Protein AF-A0A7R8CLG1-F1 (afdb_monomer_lite)

pLDDT: mean 71.26, std 16.15, range [30.16, 94.75]

Foldseek 3Di:
DVVVVVDVPDDPPVVLVVLLCCLLVPQLVDDDPVNVVVLVVQPVVDLVSLLVNVVVLQVVLLVLLVVWDLCCLQQPDRPSPRSLVSLLVQCLDPSNLLSLLVQQDQPDPLDALVSNCSGSLNSLVPRDQPAPDPPGDRPLVNPPPPDDPVSNVVSCVSRVRSVVVSVCSSCVRPVVSQCVDDPSSVVSNVVSVVVSCVSCVCVVCPPVPPDD

Structure (mmCIF, N/CA/C/O backbone):
data_AF-A0A7R8CLG1-F1
#
_entry.id   AF-A0A7R8CLG1-F1
#
loop_
_atom_site.group_PDB
_atom_site.id
_atom_site.type_symbol
_atom_site.label_atom_id
_atom_site.label_alt_id
_atom_site.label_comp_id
_atom_site.label_asym_id
_atom_site.label_entity_id
_atom_site.label_seq_id
_atom_site.pdbx_PDB_ins_code
_atom_site.Cartn_x
_atom_site.Cartn_y
_atom_site.Cartn_z
_atom_site.occupancy
_atom_site.B_iso_or_equiv
_atom_site.auth_seq_id
_atom_site.auth_comp_id
_atom_site.auth_asym_id
_atom_site.auth_atom_id
_atom_site.pdbx_PDB_model_num
ATOM 1 N N . MET A 1 1 ? -16.394 30.184 11.688 1.00 36.53 1 MET A N 1
ATOM 2 C CA . MET A 1 1 ? -17.090 29.685 12.893 1.00 36.53 1 MET A CA 1
ATOM 3 C C . MET A 1 1 ? -18.576 29.432 12.617 1.00 36.53 1 MET A C 1
ATOM 5 O O . MET A 1 1 ? -18.953 28.275 12.568 1.00 36.53 1 MET A O 1
ATOM 9 N N . LEU A 1 2 ? -19.384 30.445 12.266 1.00 30.16 2 LEU A N 1
ATOM 10 C CA . LEU A 1 2 ? -20.844 30.296 12.052 1.00 30.16 2 LEU A CA 1
ATOM 11 C C . LEU A 1 2 ? -21.287 29.419 10.856 1.00 30.16 2 LEU A C 1
ATOM 13 O O . LEU A 1 2 ? -22.372 28.852 10.883 1.00 30.16 2 LEU A O 1
ATOM 17 N N . LEU A 1 3 ? -20.465 29.274 9.807 1.00 33.88 3 LEU A N 1
ATOM 18 C CA . LEU A 1 3 ? -20.763 28.359 8.688 1.00 33.88 3 LEU A CA 1
ATOM 19 C C . LEU A 1 3 ? -20.502 26.880 9.050 1.00 33.88 3 LEU A C 1
ATOM 21 O O . LEU A 1 3 ? -21.067 25.982 8.440 1.00 33.88 3 LEU A O 1
ATOM 25 N N . PHE A 1 4 ? -19.634 26.646 10.041 1.00 36.44 4 PHE A N 1
ATOM 26 C CA . PHE A 1 4 ? -19.081 25.339 10.414 1.00 36.44 4 PHE A CA 1
ATOM 27 C C . PHE A 1 4 ? -19.964 24.602 11.427 1.00 36.44 4 PHE A C 1
ATOM 29 O O . PHE A 1 4 ? -20.200 23.408 11.274 1.00 36.44 4 PHE A O 1
ATOM 36 N N . GLU A 1 5 ? -20.540 25.318 12.396 1.00 34.72 5 GLU A N 1
ATOM 37 C CA . GLU A 1 5 ? -21.540 24.760 13.325 1.00 34.72 5 GLU A CA 1
ATOM 38 C C . GLU A 1 5 ? -22.797 24.275 12.586 1.00 34.72 5 GLU A C 1
ATOM 40 O O . GLU A 1 5 ? -23.426 23.298 12.980 1.00 34.72 5 GLU A O 1
ATOM 45 N N . ARG A 1 6 ? -23.112 24.901 11.445 1.00 33.34 6 ARG A N 1
ATOM 46 C CA . ARG A 1 6 ? -24.226 24.513 10.572 1.00 33.34 6 ARG A CA 1
ATOM 47 C C . ARG A 1 6 ? -23.937 23.255 9.738 1.00 33.34 6 ARG A C 1
ATOM 49 O O . ARG A 1 6 ? -24.867 22.549 9.375 1.00 33.34 6 ARG A O 1
ATOM 56 N N . LEU A 1 7 ? -22.663 22.961 9.461 1.00 34.88 7 LEU A N 1
ATOM 57 C CA . LEU A 1 7 ? -22.222 21.786 8.693 1.00 34.88 7 LEU A CA 1
ATOM 58 C C . LEU A 1 7 ? -22.116 20.517 9.554 1.00 34.88 7 LEU A C 1
ATOM 60 O O . LEU A 1 7 ? -22.377 19.425 9.060 1.00 34.88 7 LEU A O 1
ATOM 64 N N . ILE A 1 8 ? -21.785 20.660 10.840 1.00 40.78 8 ILE A N 1
ATOM 65 C CA . ILE A 1 8 ? -21.745 19.547 11.807 1.00 40.78 8 ILE A CA 1
ATOM 66 C C . ILE A 1 8 ? -23.167 19.058 12.152 1.00 40.78 8 ILE A C 1
ATOM 68 O O . ILE A 1 8 ? -23.352 17.893 12.494 1.00 40.78 8 ILE A O 1
ATOM 72 N N . GLY A 1 9 ? -24.177 19.929 12.028 1.00 38.34 9 GLY A N 1
ATOM 73 C CA . GLY A 1 9 ? -25.558 19.639 12.420 1.00 38.34 9 GLY A CA 1
ATOM 74 C C . GLY A 1 9 ? -26.409 18.843 11.423 1.00 38.34 9 GLY A C 1
ATOM 75 O O . GLY A 1 9 ? -27.384 18.240 11.861 1.00 38.34 9 GLY A O 1
ATOM 76 N N . GLU A 1 10 ? -26.088 18.816 10.119 1.00 37.97 10 GLU A N 1
ATOM 77 C CA . GLU A 1 10 ? -27.036 18.272 9.121 1.00 37.97 10 GLU A CA 1
ATOM 78 C C . GLU A 1 10 ? -26.480 17.266 8.100 1.00 37.97 10 GLU A C 1
ATOM 80 O O . GLU A 1 10 ? -27.279 16.513 7.546 1.00 37.97 10 GLU A O 1
ATOM 85 N N . ASN A 1 11 ? -25.167 17.160 7.848 1.00 47.44 11 ASN A N 1
ATOM 86 C CA . ASN A 1 11 ? -24.650 16.084 6.986 1.00 47.44 11 ASN A CA 1
ATOM 87 C C . ASN A 1 11 ? -23.116 15.948 7.047 1.00 47.44 11 ASN A C 1
ATOM 89 O O . ASN A 1 11 ? -22.397 16.884 6.699 1.00 47.44 11 ASN A O 1
ATOM 93 N N . PHE A 1 12 ? -22.602 14.771 7.420 1.00 48.53 12 PHE A N 1
ATOM 94 C CA . PHE A 1 12 ? -21.154 14.512 7.536 1.00 48.53 12 PHE A CA 1
ATOM 95 C C . PHE A 1 12 ? -20.414 14.464 6.185 1.00 48.53 12 PHE A C 1
ATOM 97 O O . PHE A 1 12 ? -19.188 14.570 6.158 1.00 48.53 12 PHE A O 1
ATOM 104 N N . ASP A 1 13 ? -21.130 14.358 5.064 1.00 43.50 13 ASP A N 1
ATOM 105 C CA . ASP A 1 13 ? -20.527 14.246 3.730 1.00 43.50 13 ASP A CA 1
ATOM 106 C C . ASP A 1 13 ? -19.875 15.556 3.247 1.00 43.50 13 ASP A C 1
ATOM 108 O O . ASP A 1 13 ? -18.829 15.540 2.593 1.00 43.50 13 ASP A O 1
ATOM 112 N N . ALA A 1 14 ? -20.445 16.713 3.600 1.00 43.59 14 ALA A N 1
ATOM 113 C CA . ALA A 1 14 ? -19.948 18.012 3.141 1.00 43.59 14 ALA A CA 1
ATOM 114 C C . ALA A 1 14 ? -18.606 18.433 3.795 1.00 43.59 14 ALA A C 1
ATOM 116 O O . ALA A 1 14 ? -17.710 18.865 3.064 1.00 43.59 14 ALA A O 1
ATOM 117 N N . PRO A 1 15 ? -18.394 18.267 5.120 1.00 49.91 15 PRO A N 1
ATOM 118 C CA . PRO A 1 15 ? -17.094 18.502 5.759 1.00 49.91 15 PRO A CA 1
ATOM 119 C C . PRO A 1 15 ? -15.971 17.595 5.237 1.00 49.91 15 PRO A C 1
ATOM 121 O O . PRO A 1 15 ? -14.844 18.054 5.054 1.00 49.91 15 PRO A O 1
ATOM 124 N N . ILE A 1 16 ? -16.276 16.319 4.969 1.00 49.94 16 ILE A N 1
ATOM 125 C CA . ILE A 1 16 ? -15.308 15.342 4.446 1.00 49.94 16 ILE A CA 1
ATOM 126 C C . ILE A 1 16 ? -14.913 15.710 3.014 1.00 49.94 16 ILE A C 1
ATOM 128 O O . ILE A 1 16 ? -13.724 15.754 2.700 1.00 49.94 16 ILE A O 1
ATOM 132 N N . SER A 1 17 ? -15.886 16.058 2.166 1.00 46.31 17 SER A N 1
ATOM 133 C CA . SER A 1 17 ? -15.617 16.519 0.801 1.00 46.31 17 SER A CA 1
ATOM 134 C C . SER A 1 17 ? -14.771 17.795 0.775 1.00 46.31 17 SER A C 1
ATOM 136 O O . SER A 1 17 ? -13.900 17.912 -0.081 1.00 46.31 17 SER A O 1
ATOM 138 N N . TYR A 1 18 ? -14.984 18.730 1.708 1.00 52.59 18 TYR A N 1
ATOM 139 C CA . TYR A 1 18 ? -14.170 19.944 1.827 1.00 52.59 18 TYR A CA 1
ATOM 140 C C . TYR A 1 18 ? -12.733 19.643 2.269 1.00 52.59 18 TYR A C 1
ATOM 142 O O . TYR A 1 18 ? -11.798 20.175 1.678 1.00 52.59 18 TYR A O 1
ATOM 150 N N . LEU A 1 19 ? -12.535 18.772 3.266 1.00 52.69 19 LEU A N 1
ATOM 151 C CA . LEU A 1 19 ? -11.194 18.359 3.698 1.00 52.69 19 LEU A CA 1
ATOM 152 C C . LEU A 1 19 ? -10.440 17.629 2.585 1.00 52.69 19 LEU A C 1
ATOM 154 O O . LEU A 1 19 ? -9.258 17.884 2.393 1.00 52.69 19 LEU A O 1
ATOM 158 N N . ILE A 1 20 ? -11.122 16.775 1.821 1.00 51.97 20 ILE A N 1
ATOM 159 C CA . ILE A 1 20 ? -10.567 16.109 0.638 1.00 51.97 20 ILE A CA 1
ATOM 160 C C . ILE A 1 20 ? -10.158 17.142 -0.420 1.00 51.97 20 ILE A C 1
ATOM 162 O O . ILE A 1 20 ? -9.018 17.129 -0.883 1.00 51.97 20 ILE A O 1
ATOM 166 N N . ASP A 1 21 ? -11.048 18.072 -0.767 1.00 51.22 21 ASP A N 1
ATOM 167 C CA . ASP A 1 21 ? -10.760 19.122 -1.747 1.00 51.22 21 ASP A CA 1
ATOM 168 C C . ASP A 1 21 ? -9.608 20.033 -1.299 1.00 51.22 21 ASP A C 1
ATOM 170 O O . ASP A 1 21 ? -8.752 20.375 -2.114 1.00 51.22 21 ASP A O 1
ATOM 174 N N . SER A 1 22 ? -9.551 20.387 -0.012 1.00 50.84 22 SER A N 1
ATOM 175 C CA . SER A 1 22 ? -8.472 21.178 0.597 1.00 50.84 22 SER A CA 1
ATOM 176 C C . SER A 1 22 ? -7.143 20.406 0.571 1.00 50.84 22 SER A C 1
ATOM 178 O O . SER A 1 22 ? -6.125 20.936 0.134 1.00 50.84 22 SER A O 1
ATOM 180 N N . TYR A 1 23 ? -7.157 19.115 0.917 1.00 50.31 23 TYR A N 1
ATOM 181 C CA . TYR A 1 23 ? -5.973 18.248 0.969 1.00 50.31 23 TYR A CA 1
ATOM 182 C C . TYR A 1 23 ? -5.331 17.986 -0.398 1.00 50.31 23 TYR A C 1
ATOM 184 O O . TYR A 1 23 ? -4.111 17.861 -0.490 1.00 50.31 23 TYR A O 1
ATOM 192 N N . PHE A 1 24 ? -6.134 17.892 -1.464 1.00 46.31 24 PHE A N 1
ATOM 193 C CA . PHE A 1 24 ? -5.624 17.648 -2.819 1.00 46.31 24 PHE A CA 1
ATOM 194 C C . PHE A 1 24 ? -5.360 18.930 -3.620 1.00 46.31 24 PHE A C 1
ATOM 196 O O . PHE A 1 24 ? -4.530 18.900 -4.530 1.00 46.31 24 PHE A O 1
ATOM 203 N N . LYS A 1 25 ? -6.015 20.058 -3.299 1.00 42.81 25 LYS A N 1
ATOM 204 C CA . LYS A 1 25 ? -5.746 21.356 -3.953 1.00 42.81 25 LYS A CA 1
ATOM 205 C C . LYS A 1 25 ? -4.622 22.142 -3.282 1.00 42.81 25 LYS A C 1
ATOM 207 O O . LYS A 1 25 ? -3.988 22.957 -3.952 1.00 42.81 25 LYS A O 1
ATOM 212 N N . ILE A 1 26 ? -4.366 21.923 -1.993 1.00 38.25 26 ILE A N 1
ATOM 213 C CA . ILE A 1 26 ? -3.399 22.700 -1.222 1.00 38.25 26 ILE A CA 1
ATOM 214 C C . ILE A 1 26 ? -2.199 21.818 -0.883 1.00 38.25 26 ILE A C 1
ATOM 216 O O . ILE A 1 26 ? -2.307 20.720 -0.349 1.00 38.25 26 ILE A O 1
ATOM 220 N N . HIS A 1 27 ? -1.027 22.320 -1.249 1.00 38.31 27 HIS A N 1
ATOM 221 C CA . HIS A 1 27 ? 0.274 21.721 -0.996 1.00 38.31 27 HIS A CA 1
ATOM 222 C C . HIS A 1 27 ? 0.393 21.182 0.457 1.00 38.31 27 HIS A C 1
ATOM 224 O O . HIS A 1 27 ? -0.039 21.878 1.380 1.00 38.31 27 HIS A O 1
ATOM 230 N N . PRO A 1 28 ? 1.051 20.025 0.706 1.00 40.16 28 PRO A N 1
ATOM 231 C CA . PRO A 1 28 ? 1.159 19.373 2.029 1.00 40.16 28 PRO A CA 1
ATOM 232 C C . PRO A 1 28 ? 1.682 20.237 3.192 1.00 40.16 28 PRO A C 1
ATOM 234 O O . PRO A 1 28 ? 1.631 19.828 4.347 1.00 40.16 28 PRO A O 1
ATOM 237 N N . SER A 1 29 ? 2.229 21.415 2.896 1.00 39.53 29 SER A N 1
ATOM 238 C CA . SER A 1 29 ? 2.778 22.372 3.856 1.00 39.53 29 SER A CA 1
ATOM 239 C C . SER A 1 29 ? 1.734 23.268 4.530 1.00 39.53 29 SER A C 1
ATOM 241 O O . SER A 1 29 ? 2.114 24.093 5.356 1.00 39.53 29 SER A O 1
ATOM 243 N N . MET A 1 30 ? 0.448 23.151 4.190 1.00 38.22 30 MET A N 1
ATOM 244 C CA . MET A 1 30 ? -0.620 23.968 4.775 1.00 38.22 30 MET A CA 1
ATOM 245 C C . MET A 1 30 ? -1.667 23.114 5.486 1.00 38.22 30 MET A C 1
ATOM 247 O O . MET A 1 30 ? -2.839 23.151 5.143 1.00 38.22 30 MET A O 1
ATOM 251 N N . TYR A 1 31 ? -1.251 22.374 6.511 1.00 47.81 31 TYR A N 1
ATOM 252 C CA . TYR A 1 31 ? -2.179 22.084 7.600 1.00 47.81 31 TYR A CA 1
ATOM 253 C C . TYR A 1 31 ? -2.271 23.334 8.463 1.00 47.81 31 TYR A C 1
ATOM 255 O O . TYR A 1 31 ? -1.269 23.750 9.048 1.00 47.81 31 TYR A O 1
ATOM 263 N N . ASN A 1 32 ? -3.448 23.950 8.542 1.00 52.88 32 ASN A N 1
ATOM 264 C CA . ASN A 1 32 ? -3.699 24.900 9.620 1.00 52.88 32 ASN A CA 1
ATOM 265 C C . ASN A 1 32 ? -4.138 24.128 10.883 1.00 52.88 32 ASN A C 1
ATOM 267 O O . ASN A 1 32 ? -4.741 23.058 10.808 1.00 52.88 32 ASN A O 1
ATOM 271 N N . GLU A 1 33 ? -3.819 24.660 12.064 1.00 50.34 33 GLU A N 1
ATOM 272 C CA . GLU A 1 33 ? -4.157 24.064 13.373 1.00 50.34 33 GLU A CA 1
ATOM 273 C C . GLU A 1 33 ? -5.658 23.743 13.540 1.00 50.34 33 GLU A C 1
ATOM 275 O O . GLU A 1 33 ? -6.029 22.859 14.314 1.00 50.34 33 GLU A O 1
ATOM 280 N N . ALA A 1 34 ? -6.532 24.420 12.785 1.00 51.44 34 ALA A N 1
ATOM 281 C CA . ALA A 1 34 ? -7.974 24.199 12.821 1.00 51.44 34 ALA A CA 1
ATOM 282 C C . ALA A 1 34 ? -8.391 22.893 12.116 1.00 51.44 34 ALA A C 1
ATOM 284 O O . ALA A 1 34 ? -9.220 22.158 12.649 1.00 51.44 34 ALA A O 1
ATOM 285 N N . GLU A 1 35 ? -7.793 22.557 10.969 1.00 56.91 35 GLU A N 1
ATOM 286 C CA . GLU A 1 35 ? -8.043 21.290 10.263 1.00 56.91 35 GLU A CA 1
ATOM 287 C C . GLU A 1 35 ? -7.543 20.088 11.077 1.00 56.91 35 GLU A C 1
ATOM 289 O O . GLU A 1 35 ? -8.226 19.069 11.170 1.00 56.91 35 GLU A O 1
ATOM 294 N N . TYR A 1 36 ? -6.390 20.222 11.740 1.00 55.16 36 TYR A N 1
ATOM 295 C CA . TYR A 1 36 ? -5.853 19.179 12.620 1.00 55.16 36 TYR A CA 1
ATOM 296 C C . TYR A 1 36 ? -6.712 18.974 13.879 1.00 55.16 36 TYR A C 1
ATOM 298 O O . TYR A 1 36 ? -6.986 17.836 14.270 1.00 55.16 36 TYR A O 1
ATOM 306 N N . SER A 1 37 ? -7.181 20.069 14.486 1.00 56.81 37 SER A N 1
ATOM 307 C CA . SER A 1 37 ? -8.111 20.029 15.622 1.00 56.81 37 SER A CA 1
ATOM 308 C C . SER A 1 37 ? -9.442 19.369 15.252 1.00 56.81 37 SER A C 1
ATOM 310 O O . SER A 1 37 ? -9.937 18.542 16.009 1.00 56.81 37 SER A O 1
ATOM 312 N N . LEU A 1 38 ? -9.975 19.644 14.057 1.00 60.00 38 LEU A N 1
ATOM 313 C CA . LEU A 1 38 ? -11.211 19.032 13.564 1.00 60.00 38 LEU A CA 1
ATOM 314 C C . LEU A 1 38 ? -11.065 17.520 13.354 1.00 60.00 38 LEU A C 1
ATOM 316 O O . LEU A 1 38 ? -11.938 16.753 13.748 1.00 60.00 38 LEU A O 1
ATOM 320 N N . VAL A 1 39 ? -9.948 17.079 12.767 1.00 59.44 39 VAL A N 1
ATOM 321 C CA . VAL A 1 39 ? -9.655 15.648 12.602 1.00 59.44 39 VAL A CA 1
ATOM 322 C C . VAL A 1 39 ? -9.580 14.958 13.965 1.00 59.44 39 VAL A C 1
ATOM 324 O O . VAL A 1 39 ? -10.171 13.896 14.136 1.00 59.44 39 VAL A O 1
ATOM 327 N N . LYS A 1 40 ? -8.933 15.576 14.961 1.00 59.75 40 LYS A N 1
ATOM 328 C CA . LYS A 1 40 ? -8.916 15.061 16.341 1.00 59.75 40 LYS A CA 1
ATOM 329 C C . LYS A 1 40 ? -10.309 14.990 16.970 1.00 59.75 40 LYS A C 1
ATOM 331 O O . LYS A 1 40 ? -10.634 13.977 17.581 1.00 59.75 40 LYS A O 1
ATOM 336 N N . GLU A 1 41 ? -11.122 16.033 16.816 1.00 62.84 41 GLU A N 1
ATOM 337 C CA . GLU A 1 41 ? -12.499 16.088 17.327 1.00 62.84 41 GLU A CA 1
ATOM 338 C C . GLU A 1 41 ? -13.357 14.958 16.734 1.00 62.84 41 GLU A C 1
ATOM 340 O O . GLU A 1 41 ? -14.091 14.288 17.457 1.00 62.84 41 GLU A O 1
ATOM 345 N N . LEU A 1 42 ? -13.213 14.701 15.429 1.00 59.62 42 LEU A N 1
ATOM 346 C CA . LEU A 1 42 ? -13.915 13.632 14.716 1.00 59.62 42 LEU A CA 1
ATOM 347 C C . LEU A 1 42 ? -13.427 12.235 15.140 1.00 59.62 42 LEU A C 1
ATOM 349 O O . LEU A 1 42 ? -14.239 11.335 15.334 1.00 59.62 42 LEU A O 1
ATOM 353 N N . ILE A 1 43 ? -12.120 12.041 15.336 1.00 59.28 43 ILE A N 1
ATOM 354 C CA . ILE A 1 43 ? -11.551 10.754 15.785 1.00 59.28 43 ILE A CA 1
ATOM 355 C C . ILE A 1 43 ? -12.026 10.395 17.196 1.00 59.28 43 ILE A C 1
ATOM 357 O O . ILE A 1 43 ? -12.394 9.249 17.450 1.00 59.28 43 ILE A O 1
ATOM 361 N N . ASN A 1 44 ? -12.090 11.378 18.097 1.00 62.88 44 ASN A N 1
ATOM 362 C CA . ASN A 1 44 ? -12.502 11.173 19.489 1.00 62.88 44 ASN A CA 1
ATOM 363 C C . ASN A 1 44 ? -13.963 10.701 19.641 1.00 62.88 44 ASN A C 1
ATOM 365 O O . ASN A 1 44 ? -14.364 10.302 20.733 1.00 62.88 44 ASN A O 1
ATOM 369 N N . GLN A 1 45 ? -14.760 10.722 18.568 1.00 62.09 45 GLN A N 1
ATOM 370 C CA . GLN A 1 45 ? -16.143 10.234 18.551 1.00 62.09 45 GLN A CA 1
ATOM 371 C C . GLN A 1 45 ? -16.269 8.731 18.205 1.00 62.09 45 GLN A C 1
ATOM 373 O O . GLN A 1 45 ? -17.379 8.195 18.245 1.00 62.09 45 GLN A O 1
ATOM 378 N N . GLY A 1 46 ? -15.161 8.023 17.923 1.00 59.56 46 GLY A N 1
ATOM 379 C CA . GLY A 1 46 ? -15.082 6.550 17.899 1.00 59.56 46 GLY A CA 1
ATOM 380 C C . GLY A 1 46 ? -14.628 5.907 16.575 1.00 59.56 46 GLY A C 1
ATOM 381 O O . GLY A 1 46 ? -14.618 6.532 15.515 1.00 59.56 46 GLY A O 1
ATOM 382 N N . GLU A 1 47 ? -14.304 4.603 16.623 1.00 58.66 47 GLU A N 1
ATOM 383 C CA . GLU A 1 47 ? -13.696 3.821 15.519 1.00 58.66 47 GLU A CA 1
ATOM 384 C C . GLU A 1 47 ? -14.462 3.894 14.182 1.00 58.66 47 GLU A C 1
ATOM 386 O O . GLU A 1 47 ? -13.854 3.978 13.113 1.00 58.66 47 GLU A O 1
ATOM 391 N N . SER A 1 48 ? -15.802 3.901 14.214 1.00 63.16 48 SER A N 1
ATOM 392 C CA . SER A 1 48 ? -16.612 3.965 12.984 1.00 63.16 48 SER A CA 1
ATOM 393 C C . SER A 1 48 ? -16.492 5.309 12.255 1.00 63.16 48 SER A C 1
ATOM 395 O O . SER A 1 48 ? -16.649 5.362 11.032 1.00 63.16 48 SER A O 1
ATOM 397 N N . LEU A 1 49 ? -16.189 6.391 12.983 1.00 63.59 49 LEU A N 1
ATOM 398 C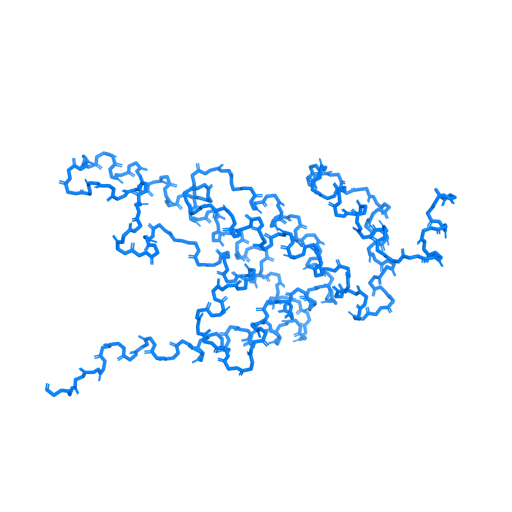 CA . LEU A 1 49 ? -16.017 7.721 12.405 1.00 63.59 49 LEU A CA 1
ATOM 399 C C . LEU A 1 49 ? -14.629 7.866 11.774 1.00 63.59 49 LEU A C 1
ATOM 401 O O . LEU A 1 49 ? -14.520 8.396 10.669 1.00 63.59 49 LEU A O 1
ATOM 405 N N . SER A 1 50 ? -13.602 7.283 12.400 1.00 66.62 50 SER A N 1
ATOM 406 C CA . SER A 1 50 ? -12.249 7.178 11.837 1.00 66.62 50 SER A CA 1
ATOM 407 C C . SER A 1 50 ? -12.247 6.487 10.471 1.00 66.62 50 SER A C 1
ATOM 409 O O . SER A 1 50 ? -11.611 6.975 9.537 1.00 66.62 50 SER A O 1
ATOM 411 N N . GLN A 1 51 ? -13.016 5.407 10.297 1.00 78.19 51 GLN A N 1
ATOM 412 C CA . GLN A 1 51 ? -13.143 4.737 8.996 1.00 78.19 51 GLN A CA 1
ATOM 413 C C . GLN A 1 51 ? -13.916 5.577 7.973 1.00 78.19 51 GLN A C 1
ATOM 415 O O . GLN A 1 51 ? -13.444 5.739 6.848 1.00 78.19 51 GLN A O 1
ATOM 420 N N . LYS A 1 52 ? -15.069 6.149 8.355 1.00 72.00 52 LYS A N 1
ATOM 421 C CA . LYS A 1 52 ? -15.870 7.023 7.474 1.00 72.00 52 LYS A CA 1
ATOM 422 C C . LYS A 1 52 ? -15.080 8.232 6.978 1.00 72.00 52 LYS A C 1
ATOM 424 O O . LYS A 1 52 ? -15.246 8.634 5.832 1.00 72.00 52 LYS A O 1
ATOM 429 N N . PHE A 1 53 ? -14.212 8.780 7.823 1.00 74.25 53 PHE A N 1
ATOM 430 C CA . PHE A 1 53 ? -13.320 9.875 7.472 1.00 74.25 53 PHE A CA 1
ATOM 431 C C . PHE A 1 53 ? -12.154 9.417 6.584 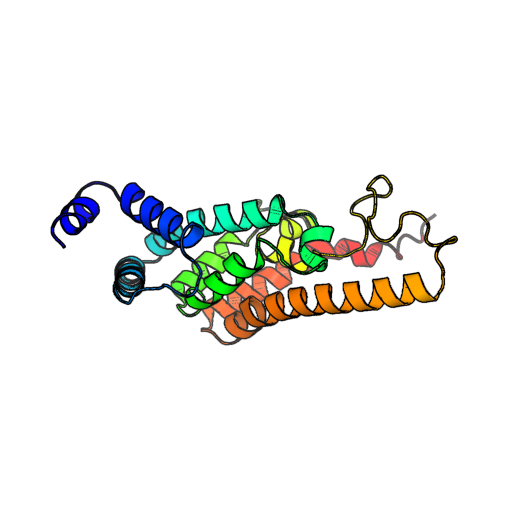1.00 74.25 53 PHE A C 1
ATOM 433 O O . PHE A 1 53 ? -11.892 10.009 5.537 1.00 74.25 53 PHE A O 1
ATOM 440 N N . MET A 1 54 ? -11.453 8.350 6.979 1.00 77.06 54 MET A N 1
ATOM 441 C CA . MET A 1 54 ? -10.214 7.942 6.314 1.00 77.06 54 MET A CA 1
ATOM 442 C C . MET A 1 54 ? -10.432 7.229 4.988 1.00 77.06 54 MET A C 1
ATOM 444 O O . MET A 1 54 ? -9.637 7.416 4.072 1.00 77.06 54 MET A O 1
ATOM 448 N N . TYR A 1 55 ? -11.462 6.394 4.857 1.00 85.12 55 TYR A N 1
ATOM 449 C CA . TYR A 1 55 ? -11.608 5.524 3.686 1.00 85.12 55 TYR A CA 1
ATOM 450 C C . TYR A 1 55 ? -11.762 6.312 2.378 1.00 85.12 55 TYR A C 1
ATOM 452 O O . TYR A 1 55 ? -11.053 5.974 1.433 1.00 85.12 55 TYR A O 1
ATOM 460 N N . PRO A 1 56 ? -12.558 7.398 2.311 1.00 80.56 56 PRO A N 1
ATOM 461 C CA . PRO A 1 56 ? -12.616 8.244 1.120 1.00 80.56 56 PRO A CA 1
ATOM 462 C C . PRO A 1 56 ? -11.256 8.838 0.725 1.00 80.56 56 PRO A C 1
ATOM 464 O O . PRO A 1 56 ? -10.894 8.833 -0.450 1.00 80.56 56 PRO A O 1
ATOM 467 N N . ILE A 1 57 ? -10.465 9.300 1.703 1.00 76.12 57 ILE A N 1
ATOM 468 C CA . ILE A 1 57 ? -9.109 9.819 1.462 1.00 76.12 57 ILE A CA 1
ATOM 469 C C . ILE A 1 57 ? -8.225 8.699 0.900 1.00 76.12 57 ILE A C 1
ATOM 471 O O . ILE A 1 57 ? -7.544 8.883 -0.109 1.00 76.12 57 ILE A O 1
ATOM 475 N N . LEU A 1 58 ? -8.261 7.518 1.521 1.00 82.69 58 LEU A N 1
ATOM 476 C CA . LEU A 1 58 ? -7.478 6.358 1.097 1.00 82.69 58 LEU A CA 1
ATOM 477 C C . LEU A 1 58 ? -7.889 5.843 -0.286 1.00 82.69 58 LEU A C 1
ATOM 479 O O . LEU A 1 58 ? -7.009 5.453 -1.049 1.00 82.69 58 LEU A O 1
ATOM 483 N N . ASP A 1 59 ? -9.170 5.899 -0.649 1.00 83.81 59 ASP A N 1
ATOM 484 C CA . ASP A 1 59 ? -9.659 5.544 -1.984 1.00 83.81 59 ASP A CA 1
ATOM 485 C C . ASP A 1 59 ? -9.096 6.474 -3.061 1.00 83.81 59 ASP A C 1
ATOM 487 O O . ASP A 1 59 ? -8.636 6.000 -4.104 1.00 83.81 59 ASP A O 1
ATOM 491 N N . ILE A 1 60 ? -9.051 7.783 -2.801 1.00 78.00 60 ILE A N 1
ATOM 492 C CA . ILE A 1 60 ? -8.473 8.751 -3.743 1.00 78.00 60 ILE A CA 1
ATOM 493 C C . ILE A 1 60 ? -6.973 8.504 -3.909 1.00 78.00 60 ILE A C 1
ATOM 495 O O . ILE A 1 60 ? -6.482 8.445 -5.037 1.00 78.00 60 ILE A O 1
ATOM 499 N N . ILE A 1 61 ? -6.247 8.292 -2.808 1.00 77.69 61 ILE A N 1
ATOM 500 C CA . ILE A 1 61 ? -4.808 7.993 -2.851 1.00 77.69 61 ILE A CA 1
ATOM 501 C C . ILE A 1 61 ? -4.553 6.668 -3.577 1.00 77.69 61 ILE A C 1
ATOM 503 O O . ILE A 1 61 ? -3.680 6.587 -4.439 1.00 77.69 61 ILE A O 1
ATOM 507 N N . SER A 1 62 ? -5.333 5.632 -3.268 1.00 83.88 62 SER A N 1
ATOM 508 C CA . SER A 1 62 ? -5.234 4.311 -3.894 1.00 83.88 62 SER A CA 1
ATOM 509 C C . SER A 1 62 ? -5.472 4.382 -5.402 1.00 83.88 62 SER A C 1
ATOM 511 O O . SER A 1 62 ? -4.747 3.738 -6.168 1.00 83.88 62 SER A O 1
ATOM 513 N N . LYS A 1 63 ? -6.444 5.195 -5.838 1.00 81.81 63 LYS A N 1
ATOM 514 C CA . LYS A 1 63 ? -6.728 5.457 -7.252 1.00 81.81 63 LYS A CA 1
ATOM 515 C C . LYS A 1 63 ? -5.602 6.238 -7.929 1.00 81.81 63 LYS A C 1
ATOM 517 O O . LYS A 1 63 ? -5.139 5.813 -8.978 1.00 81.81 63 LYS A O 1
ATOM 522 N N . ALA A 1 64 ? -5.100 7.300 -7.301 1.00 77.19 64 ALA A N 1
ATOM 523 C CA . ALA A 1 64 ? -3.972 8.071 -7.825 1.00 77.19 64 ALA A CA 1
ATOM 524 C C . ALA A 1 64 ? -2.719 7.200 -8.012 1.00 77.19 64 ALA A C 1
ATOM 526 O O . ALA A 1 64 ? -2.059 7.279 -9.042 1.00 77.19 64 ALA A O 1
ATOM 527 N N . ILE A 1 65 ? -2.429 6.314 -7.050 1.00 78.62 65 ILE A N 1
ATOM 528 C CA . ILE A 1 65 ? -1.354 5.325 -7.186 1.00 78.62 65 ILE A CA 1
ATOM 529 C C . ILE A 1 65 ? -1.667 4.356 -8.330 1.00 78.62 65 ILE A C 1
ATOM 531 O O . ILE A 1 65 ? -0.755 4.009 -9.068 1.00 78.62 65 ILE A O 1
ATOM 535 N N . GLN A 1 66 ? -2.917 3.901 -8.489 1.00 83.44 66 GLN A N 1
ATOM 536 C CA . GLN A 1 66 ? -3.309 2.980 -9.567 1.00 83.44 66 GLN A CA 1
ATOM 537 C C . GLN A 1 66 ? -2.997 3.520 -10.952 1.00 83.44 66 GLN A C 1
ATOM 539 O O . GLN A 1 66 ? -2.461 2.793 -11.784 1.00 83.44 66 GLN A O 1
ATOM 544 N N . ASP A 1 67 ? -3.407 4.765 -11.171 1.00 79.88 67 ASP A N 1
ATOM 545 C CA . ASP A 1 67 ? -3.378 5.424 -12.469 1.00 79.88 67 ASP A CA 1
ATOM 546 C C . ASP A 1 67 ? -1.949 5.897 -12.799 1.00 79.88 67 ASP A C 1
ATOM 548 O O . ASP A 1 67 ? -1.622 6.189 -13.949 1.00 79.88 67 ASP A O 1
ATOM 552 N N . GLU A 1 68 ? -1.067 5.927 -11.795 1.00 77.62 68 GLU A N 1
ATOM 553 C CA . GLU A 1 68 ? 0.349 6.220 -11.945 1.00 77.62 68 GLU A CA 1
ATOM 554 C C . GLU A 1 68 ? 1.125 5.032 -12.529 1.00 77.62 68 GLU A C 1
ATOM 556 O O . GLU A 1 68 ? 1.209 3.945 -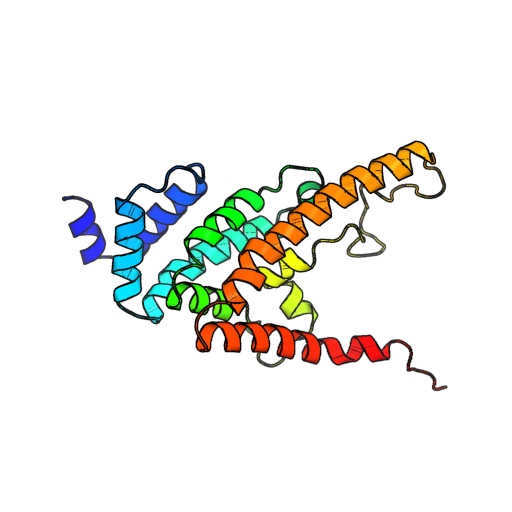11.946 1.00 77.62 68 GLU A O 1
ATOM 561 N N . THR A 1 69 ? 1.777 5.270 -13.670 1.00 76.44 69 THR A N 1
ATOM 562 C CA . THR A 1 69 ? 2.659 4.278 -14.288 1.00 76.44 69 THR A CA 1
ATOM 563 C C . THR A 1 69 ? 3.906 4.035 -13.435 1.00 76.44 69 THR A C 1
ATOM 565 O O . THR A 1 69 ? 4.426 4.930 -12.765 1.00 76.44 69 THR A O 1
ATOM 568 N N . THR A 1 70 ? 4.467 2.831 -13.523 1.00 72.06 70 THR A N 1
ATOM 569 C CA . THR A 1 70 ? 5.771 2.512 -12.924 1.00 72.06 70 THR A CA 1
ATOM 570 C C . THR A 1 70 ? 6.865 3.490 -13.357 1.00 72.06 70 THR A C 1
ATOM 572 O O . THR A 1 70 ? 7.696 3.880 -12.542 1.00 72.06 70 THR A O 1
ATOM 575 N N . TYR A 1 71 ? 6.867 3.898 -14.629 1.00 70.19 71 TYR A N 1
ATOM 576 C CA . TYR A 1 71 ? 7.859 4.830 -15.156 1.00 70.19 71 TYR A CA 1
ATOM 577 C C . TYR A 1 71 ? 7.796 6.174 -14.428 1.00 70.19 71 TYR A C 1
ATOM 579 O O . TYR A 1 71 ? 8.797 6.605 -13.867 1.00 70.19 71 TYR A O 1
ATOM 587 N N . THR A 1 72 ? 6.606 6.772 -14.328 1.00 70.75 72 THR A N 1
ATOM 588 C CA . THR A 1 72 ? 6.395 8.040 -13.610 1.00 70.75 72 THR A CA 1
ATOM 589 C C . THR A 1 72 ? 6.711 7.936 -12.117 1.00 70.75 72 THR A C 1
ATOM 591 O O . THR A 1 72 ? 7.257 8.876 -11.539 1.00 70.75 72 THR A O 1
ATOM 594 N N . ALA A 1 73 ? 6.445 6.779 -11.501 1.00 69.31 73 ALA A N 1
ATOM 595 C CA . ALA A 1 73 ? 6.771 6.538 -10.098 1.00 69.31 73 ALA A CA 1
ATOM 596 C C . ALA A 1 73 ? 8.289 6.447 -9.829 1.00 69.31 73 ALA A C 1
ATOM 598 O O . ALA A 1 73 ? 8.743 6.755 -8.729 1.00 69.31 73 ALA A O 1
ATOM 599 N N 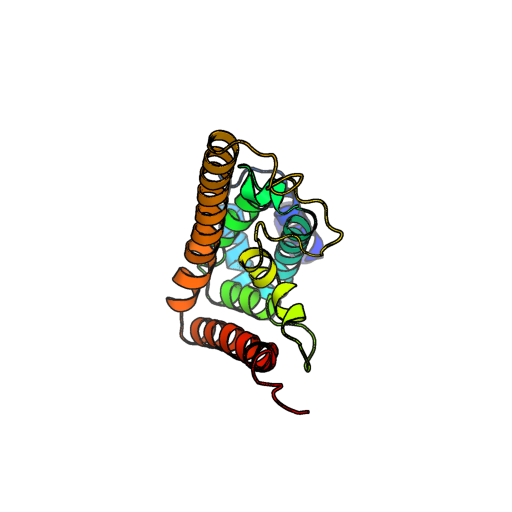. ILE A 1 74 ? 9.088 6.027 -10.813 1.00 70.38 74 ILE A N 1
ATOM 600 C CA . ILE A 1 74 ? 10.538 5.827 -10.661 1.00 70.38 74 ILE A CA 1
ATOM 601 C C . ILE A 1 74 ? 11.332 7.034 -11.187 1.00 70.38 74 ILE A C 1
ATOM 603 O O . ILE A 1 74 ? 12.360 7.385 -10.611 1.00 70.38 74 ILE A O 1
ATOM 607 N N . SER A 1 75 ? 10.873 7.705 -12.248 1.00 66.31 75 SER A N 1
ATOM 608 C CA . SER A 1 75 ? 11.657 8.699 -13.000 1.00 66.31 75 SER A CA 1
ATOM 609 C C . SER A 1 75 ? 11.707 10.111 -12.397 1.00 66.31 75 SER A C 1
ATOM 611 O O . SER A 1 75 ? 12.321 10.992 -12.994 1.00 66.31 75 SER A O 1
ATOM 613 N N . GLY A 1 76 ? 11.120 10.349 -11.217 1.00 56.28 76 GLY A N 1
ATOM 614 C CA . GLY A 1 76 ? 11.534 11.487 -10.381 1.00 56.28 76 GLY A CA 1
ATOM 615 C C . GLY A 1 76 ? 10.476 12.504 -9.955 1.00 56.28 76 GLY A C 1
ATOM 616 O O . GLY A 1 76 ? 10.855 13.524 -9.387 1.00 56.28 76 GLY A O 1
ATOM 617 N N . ASN A 1 77 ? 9.178 12.262 -10.157 1.00 56.09 77 ASN A N 1
ATOM 618 C CA . ASN A 1 77 ? 8.145 13.049 -9.469 1.00 56.09 77 ASN A CA 1
ATOM 619 C C . ASN A 1 77 ? 6.821 12.283 -9.397 1.00 56.09 77 ASN A C 1
ATOM 621 O O . ASN A 1 77 ? 5.902 12.558 -10.170 1.00 56.09 77 ASN A O 1
ATOM 625 N N . PRO A 1 78 ? 6.712 11.293 -8.499 1.00 62.84 78 PRO A N 1
ATOM 626 C CA . PRO A 1 78 ? 5.496 10.513 -8.431 1.00 62.84 78 PRO A CA 1
ATOM 627 C C . PRO A 1 78 ? 4.369 11.402 -7.908 1.00 62.84 78 PRO A C 1
ATOM 629 O O . PRO A 1 78 ? 4.510 12.022 -6.849 1.00 62.84 78 PRO A O 1
ATOM 632 N N . LEU A 1 79 ? 3.239 11.437 -8.610 1.00 58.78 79 LEU A N 1
ATOM 633 C CA . LEU A 1 79 ? 2.012 12.099 -8.154 1.00 58.78 79 LEU A CA 1
ATOM 634 C C . LEU A 1 79 ? 1.556 11.530 -6.808 1.00 58.78 79 LEU A C 1
ATOM 636 O O . LEU A 1 79 ? 0.965 12.231 -5.987 1.00 58.78 79 LEU A O 1
ATOM 640 N N . SER A 1 80 ? 1.883 10.263 -6.556 1.00 63.12 80 SER A N 1
ATOM 641 C CA . SER A 1 80 ? 1.600 9.598 -5.295 1.00 63.12 80 SER A CA 1
ATOM 642 C C . SER A 1 80 ? 2.482 10.073 -4.134 1.00 63.12 80 SER A C 1
ATOM 644 O O . SER A 1 80 ? 2.047 9.990 -2.989 1.00 63.12 80 SER A O 1
ATOM 646 N N . VAL A 1 81 ? 3.684 10.622 -4.362 1.00 66.19 81 VAL A N 1
ATOM 647 C CA . VAL A 1 81 ? 4.626 10.962 -3.276 1.00 66.19 81 VAL A CA 1
ATOM 648 C C . VAL A 1 81 ? 4.096 12.033 -2.322 1.00 66.19 81 VAL A C 1
ATOM 650 O O . VAL A 1 81 ? 4.189 11.817 -1.111 1.00 66.19 81 VAL A O 1
ATOM 653 N N . PRO A 1 82 ? 3.540 13.168 -2.785 1.00 65.62 82 PRO A N 1
ATOM 654 C CA . PRO A 1 82 ? 2.904 14.135 -1.896 1.00 65.62 82 PRO A CA 1
ATOM 655 C C . PRO A 1 82 ? 1.769 13.509 -1.081 1.00 65.62 82 PRO A C 1
ATOM 657 O O . PRO A 1 82 ? 1.753 13.658 0.136 1.00 65.62 82 PRO A O 1
ATOM 660 N N . ALA A 1 83 ? 0.889 12.730 -1.717 1.00 65.19 83 ALA A N 1
ATOM 661 C CA . ALA A 1 83 ? -0.222 12.054 -1.047 1.00 65.19 83 ALA A CA 1
ATOM 662 C C . ALA A 1 83 ? 0.253 11.048 0.022 1.00 65.19 83 ALA A C 1
ATOM 664 O O . ALA A 1 83 ? -0.237 11.039 1.150 1.00 65.19 83 ALA A O 1
ATOM 665 N N . ILE A 1 84 ? 1.267 10.244 -0.302 1.00 67.81 84 ILE A N 1
ATOM 666 C CA . ILE A 1 84 ? 1.902 9.284 0.608 1.00 67.81 84 ILE A CA 1
ATOM 667 C C . ILE A 1 84 ? 2.590 10.008 1.775 1.00 67.81 84 ILE A C 1
ATOM 669 O O . ILE A 1 84 ? 2.445 9.602 2.927 1.00 67.81 84 ILE A O 1
ATOM 673 N N . ARG A 1 85 ? 3.310 11.108 1.519 1.00 70.81 85 ARG A N 1
ATOM 674 C CA . ARG A 1 85 ? 3.929 11.917 2.584 1.00 70.81 85 ARG A CA 1
ATOM 675 C C . ARG A 1 85 ? 2.883 12.508 3.516 1.00 70.81 85 ARG A C 1
ATOM 677 O O . ARG A 1 85 ? 3.076 12.475 4.728 1.00 70.81 85 ARG A O 1
ATOM 684 N N . SER A 1 86 ? 1.774 12.985 2.968 1.00 68.44 86 SER A N 1
ATOM 685 C CA . SER A 1 86 ? 0.691 13.551 3.758 1.00 68.44 86 SER A CA 1
ATOM 686 C C . SER A 1 86 ? -0.005 12.498 4.639 1.00 68.44 86 SER A C 1
ATOM 688 O O . SER A 1 86 ? -0.449 12.833 5.736 1.00 68.44 86 SER A O 1
ATOM 690 N N . LEU A 1 87 ? -0.023 11.214 4.248 1.00 71.50 87 LEU A N 1
ATOM 691 C CA . LEU A 1 87 ? -0.505 10.123 5.114 1.00 71.50 87 LEU A CA 1
ATOM 692 C C . LEU A 1 87 ? 0.316 9.973 6.396 1.00 71.50 87 LEU A C 1
ATOM 694 O O . LEU A 1 87 ? -0.244 9.652 7.442 1.00 71.50 87 LEU A O 1
ATOM 698 N N . LYS A 1 88 ? 1.623 10.256 6.361 1.00 72.62 88 LYS A N 1
ATOM 699 C CA . LYS A 1 88 ? 2.495 10.138 7.541 1.00 72.62 88 LYS A CA 1
ATOM 700 C C . LYS A 1 88 ? 1.992 10.965 8.731 1.00 72.62 88 LYS A C 1
ATOM 702 O O . LYS A 1 88 ? 2.170 10.545 9.868 1.00 72.62 88 LYS A O 1
ATOM 707 N N . HIS A 1 89 ? 1.371 12.118 8.481 1.00 70.62 89 HIS A N 1
ATOM 708 C CA . HIS A 1 89 ? 0.848 12.994 9.535 1.00 70.62 89 HIS A CA 1
ATOM 709 C C . HIS A 1 89 ? -0.383 12.409 10.239 1.00 70.62 89 HIS A C 1
ATOM 711 O O . HIS A 1 89 ? -0.588 12.650 11.427 1.00 70.62 89 HIS A O 1
ATOM 717 N N . PHE A 1 90 ? -1.168 11.605 9.523 1.00 69.88 90 PHE A N 1
ATOM 718 C CA . PHE A 1 90 ? -2.355 10.938 10.048 1.00 69.88 90 PHE A CA 1
ATOM 719 C C . PHE A 1 90 ? -2.026 9.638 10.780 1.00 69.88 90 PHE A C 1
ATOM 721 O O . PHE A 1 90 ? -2.601 9.356 11.831 1.00 69.88 90 PHE A O 1
ATOM 728 N N . LEU A 1 91 ? -1.044 8.885 10.276 1.00 75.62 91 LEU A N 1
ATOM 729 C CA . LEU A 1 91 ? -0.594 7.601 10.831 1.00 75.62 91 LEU A CA 1
ATOM 730 C C . LEU A 1 91 ? 0.239 7.746 12.122 1.00 75.62 91 LEU A C 1
ATOM 732 O O . LEU A 1 91 ? 1.142 6.956 12.389 1.00 75.62 91 LEU A O 1
ATOM 736 N N . VAL A 1 92 ? -0.039 8.782 12.914 1.00 74.31 92 VAL A N 1
ATOM 737 C CA . VAL A 1 92 ? 0.492 8.989 14.270 1.00 74.31 92 VAL A CA 1
ATOM 738 C C . VAL A 1 92 ? -0.563 8.632 15.325 1.00 74.31 92 VAL A C 1
ATOM 740 O O . VAL A 1 92 ? -0.205 8.283 16.444 1.00 74.31 92 VAL A O 1
ATOM 743 N N . GLN A 1 93 ? -1.853 8.707 14.978 1.00 76.94 93 GLN A N 1
ATOM 744 C CA . GLN A 1 93 ? -2.963 8.349 15.866 1.00 76.94 93 GLN A CA 1
ATOM 745 C C . GLN A 1 93 ? -3.312 6.867 15.703 1.00 76.94 93 GLN A C 1
ATOM 747 O O . GLN A 1 93 ? -3.456 6.402 14.570 1.00 76.94 93 GLN A O 1
ATOM 752 N N . GLU A 1 94 ? -3.465 6.132 16.807 1.00 81.25 94 GLU A N 1
ATOM 753 C CA . GLU A 1 94 ? -3.651 4.672 16.774 1.00 81.25 94 GLU A CA 1
ATOM 754 C C . GLU A 1 94 ? -4.937 4.273 16.027 1.00 81.25 94 GLU A C 1
ATOM 756 O O . GLU A 1 94 ? -4.866 3.461 15.109 1.00 81.25 94 GLU A O 1
ATOM 761 N N . ASP A 1 95 ? -6.070 4.933 16.290 1.00 79.62 95 ASP A N 1
ATOM 762 C CA . ASP A 1 95 ? -7.371 4.620 15.665 1.00 79.62 95 ASP A CA 1
ATOM 763 C C . ASP A 1 95 ? -7.401 4.875 14.145 1.00 79.62 95 ASP A C 1
ATOM 765 O O . ASP A 1 95 ? -7.996 4.128 13.357 1.00 79.62 95 ASP A O 1
ATOM 769 N N . ILE A 1 96 ? -6.726 5.940 13.702 1.00 79.06 96 ILE A N 1
ATOM 770 C CA . ILE A 1 96 ? -6.554 6.257 12.277 1.00 79.06 96 ILE A CA 1
ATOM 771 C C . ILE A 1 96 ? -5.636 5.240 11.614 1.00 79.06 96 ILE A C 1
ATOM 773 O O . ILE A 1 96 ? -5.888 4.788 10.496 1.00 79.06 96 ILE A O 1
ATOM 777 N N . THR A 1 97 ? -4.570 4.872 12.315 1.00 84.50 97 THR A N 1
ATOM 778 C CA . THR A 1 97 ? -3.594 3.903 11.837 1.00 84.50 97 THR A CA 1
ATOM 779 C C . THR A 1 97 ? -4.211 2.514 11.717 1.00 84.50 97 THR A C 1
ATOM 781 O O . THR A 1 97 ? -3.981 1.806 10.735 1.00 84.50 97 THR A O 1
ATOM 784 N N . GLU A 1 98 ? -5.052 2.137 12.669 1.00 87.12 98 GLU A N 1
ATOM 785 C CA . GLU A 1 98 ? -5.867 0.938 12.592 1.00 87.12 98 GLU A CA 1
ATOM 786 C C . GLU A 1 98 ? -6.820 0.985 11.399 1.00 87.12 98 GLU A C 1
ATOM 788 O O . GLU A 1 98 ? -6.842 0.045 10.606 1.00 87.12 98 GLU A O 1
ATOM 793 N N . SER A 1 99 ? -7.568 2.078 11.226 1.00 87.06 99 SER A N 1
ATOM 794 C CA . SER A 1 99 ? -8.478 2.238 10.085 1.00 87.06 99 SER A CA 1
ATOM 795 C C . SER A 1 99 ? -7.729 2.087 8.758 1.00 87.06 99 SER A C 1
ATOM 797 O O . SER A 1 99 ? -8.186 1.385 7.854 1.00 87.06 99 SER A O 1
ATOM 799 N N . PHE A 1 100 ? -6.535 2.673 8.666 1.00 87.69 100 PHE A N 1
ATOM 800 C CA . PHE A 1 100 ? -5.631 2.513 7.534 1.00 87.69 100 PHE A CA 1
ATOM 801 C C . PHE A 1 100 ? -5.192 1.057 7.321 1.00 87.69 100 PHE A C 1
ATOM 803 O O . PHE A 1 100 ? -5.193 0.576 6.187 1.00 87.69 100 PHE A O 1
ATOM 810 N N . LEU A 1 101 ? -4.832 0.328 8.378 1.00 90.44 101 LEU A N 1
ATOM 811 C CA . LEU A 1 101 ? -4.461 -1.085 8.270 1.00 90.44 101 LEU A CA 1
ATOM 812 C C . LEU A 1 101 ? -5.639 -1.946 7.815 1.00 90.44 101 LEU A C 1
ATOM 814 O O . LEU A 1 101 ? -5.475 -2.750 6.900 1.00 90.44 101 LEU A O 1
ATOM 818 N N . LEU A 1 102 ? -6.824 -1.739 8.393 1.00 91.94 102 LEU A N 1
ATOM 819 C CA . LEU A 1 102 ? -8.056 -2.441 8.025 1.00 91.94 102 LEU A CA 1
ATOM 820 C C . LEU A 1 102 ? -8.429 -2.206 6.557 1.00 91.94 102 LEU A C 1
ATOM 822 O O . LEU A 1 102 ? -8.744 -3.162 5.853 1.00 91.94 102 LEU A O 1
ATOM 826 N N . TYR A 1 103 ? -8.288 -0.970 6.067 1.00 91.75 103 TYR A N 1
ATOM 827 C CA . TYR A 1 103 ? -8.476 -0.632 4.651 1.00 91.75 103 TYR A CA 1
ATOM 828 C C . TYR A 1 103 ? -7.566 -1.452 3.720 1.00 91.75 103 TYR A C 1
ATOM 830 O O . TYR A 1 103 ? -7.924 -1.759 2.583 1.00 91.75 103 TYR A O 1
ATOM 838 N N . ASN A 1 104 ? -6.376 -1.819 4.199 1.00 92.00 104 ASN A N 1
ATOM 839 C CA . ASN A 1 104 ? -5.391 -2.558 3.423 1.00 92.00 104 ASN A CA 1
ATOM 840 C C . ASN A 1 104 ? -5.581 -4.075 3.444 1.00 92.00 104 ASN A C 1
ATOM 842 O O . ASN A 1 104 ? -4.869 -4.756 2.707 1.00 92.00 104 ASN A O 1
ATOM 846 N N . PHE A 1 105 ? -6.511 -4.634 4.218 1.00 93.75 105 PHE A N 1
ATOM 847 C CA . PHE A 1 105 ? -6.841 -6.052 4.081 1.00 93.75 105 PHE A CA 1
ATOM 848 C C . PHE A 1 105 ? -7.651 -6.289 2.796 1.00 93.75 105 PHE A C 1
ATOM 850 O O . PHE A 1 105 ? -8.580 -5.534 2.496 1.00 93.75 105 PHE A O 1
ATOM 857 N N . PRO A 1 106 ? -7.341 -7.340 2.017 1.00 93.38 106 PRO A N 1
ATOM 858 C CA . PRO A 1 106 ? -8.194 -7.736 0.906 1.00 93.38 106 PRO A CA 1
ATOM 859 C C . PRO A 1 106 ? -9.636 -7.981 1.367 1.00 93.38 106 PRO A C 1
ATOM 861 O O . PRO A 1 106 ? -9.873 -8.650 2.368 1.00 93.38 106 PRO A O 1
ATOM 864 N N . LYS A 1 107 ? -10.612 -7.485 0.600 1.00 86.75 107 LYS A N 1
ATOM 865 C CA . LYS A 1 107 ? -12.045 -7.598 0.940 1.00 86.75 107 LYS A CA 1
ATOM 866 C C . LYS A 1 107 ? -12.589 -9.034 0.859 1.00 86.75 107 LYS A C 1
ATOM 868 O O . LYS A 1 107 ? -13.661 -9.312 1.382 1.00 86.75 107 LYS A O 1
ATOM 873 N N . SER A 1 108 ? -11.883 -9.934 0.169 1.00 86.38 108 SER A N 1
ATOM 874 C CA . SER A 1 108 ? -12.281 -11.337 0.009 1.00 86.38 108 SER A CA 1
ATOM 875 C C . SER A 1 108 ? -11.738 -12.202 1.146 1.00 86.38 108 SER A C 1
ATOM 877 O O . SER A 1 108 ? -10.550 -12.144 1.455 1.00 86.38 108 SER A O 1
ATOM 879 N N . SER A 1 109 ? -12.575 -13.088 1.692 1.00 76.75 109 SER A N 1
ATOM 880 C CA . SER A 1 109 ? -12.172 -14.102 2.679 1.00 76.75 109 SER A CA 1
ATOM 881 C C . SER A 1 109 ? -11.255 -15.191 2.105 1.00 76.75 109 SER A C 1
ATOM 883 O O . SER A 1 109 ? -10.610 -15.915 2.857 1.00 76.75 109 SER A O 1
ATOM 885 N N . THR A 1 110 ? -11.166 -15.297 0.776 1.00 84.62 110 THR A N 1
ATOM 886 C CA . THR A 1 110 ? -10.312 -16.249 0.043 1.00 84.62 110 THR A CA 1
ATOM 887 C C . THR A 1 110 ? -9.256 -15.517 -0.789 1.00 84.62 110 THR A C 1
ATOM 889 O O . THR A 1 110 ? -8.977 -15.864 -1.938 1.00 84.62 110 THR A O 1
ATOM 892 N N . ALA A 1 111 ? -8.694 -14.448 -0.222 1.00 88.12 111 ALA A N 1
ATOM 893 C CA . ALA A 1 111 ? -7.733 -13.597 -0.908 1.00 88.12 111 ALA A CA 1
ATOM 894 C C . ALA A 1 111 ? -6.496 -14.374 -1.381 1.00 88.12 111 ALA A C 1
ATOM 896 O O . ALA A 1 111 ? -5.861 -15.112 -0.624 1.00 88.12 111 ALA A O 1
ATOM 897 N N . ARG A 1 112 ? -6.123 -14.161 -2.640 1.00 91.00 112 ARG A N 1
ATOM 898 C CA . ARG A 1 112 ? -4.886 -14.670 -3.238 1.00 91.00 112 ARG A CA 1
ATOM 899 C C . ARG A 1 112 ? -3.781 -13.630 -3.098 1.00 91.00 112 ARG A C 1
ATOM 901 O O . ARG A 1 112 ? -4.041 -12.451 -2.870 1.00 91.00 112 ARG A O 1
ATOM 908 N N . GLY A 1 113 ? -2.536 -14.034 -3.348 1.00 90.25 113 GLY A N 1
ATOM 909 C CA . GLY A 1 113 ? -1.399 -13.109 -3.329 1.00 90.25 113 GLY A CA 1
ATOM 910 C C . GLY A 1 113 ? -1.568 -11.859 -4.211 1.00 90.25 113 GLY A C 1
ATOM 911 O O . GLY A 1 113 ? -1.135 -10.779 -3.826 1.00 90.25 113 GLY A O 1
ATOM 912 N N . VAL A 1 114 ? -2.257 -11.977 -5.355 1.00 90.06 114 VAL A N 1
ATOM 913 C CA . VAL A 1 114 ? -2.565 -10.837 -6.247 1.00 90.06 114 VAL A CA 1
ATOM 914 C C . VAL A 1 114 ? -3.551 -9.833 -5.636 1.00 90.06 114 VAL A C 1
ATOM 916 O O . VAL A 1 114 ? -3.576 -8.664 -6.011 1.00 90.06 114 VAL A O 1
ATOM 919 N N . ASP A 1 115 ? -4.374 -10.261 -4.685 1.00 93.56 115 ASP A N 1
ATOM 920 C CA . ASP A 1 115 ? -5.318 -9.364 -4.027 1.00 93.56 115 ASP A CA 1
ATOM 921 C C . ASP A 1 115 ? -4.582 -8.474 -3.020 1.00 93.56 115 ASP A C 1
ATOM 923 O O . ASP A 1 115 ? -4.885 -7.287 -2.930 1.00 93.56 115 ASP A O 1
ATOM 927 N N . TYR A 1 116 ? -3.528 -8.991 -2.374 1.00 93.19 116 TYR A N 1
ATOM 928 C CA . TYR A 1 116 ? -2.622 -8.190 -1.547 1.00 93.19 116 TYR A CA 1
ATOM 929 C C . TYR A 1 116 ? -1.854 -7.151 -2.361 1.00 93.19 116 TYR A C 1
ATOM 931 O O . TYR A 1 116 ? -1.726 -6.025 -1.900 1.00 93.19 116 TYR A O 1
ATOM 939 N N . SER A 1 117 ? -1.402 -7.462 -3.583 1.00 90.06 117 SER A N 1
ATOM 940 C CA . SER A 1 117 ? -0.733 -6.461 -4.435 1.00 90.06 117 SER A CA 1
ATOM 941 C C . SER A 1 117 ? -1.655 -5.324 -4.882 1.00 90.06 117 SER A C 1
ATOM 943 O O . SER A 1 117 ? -1.176 -4.282 -5.315 1.00 90.06 117 SER A O 1
ATOM 945 N N . ARG A 1 118 ? -2.978 -5.508 -4.794 1.00 91.19 118 ARG A N 1
ATOM 946 C CA . ARG A 1 118 ? -3.978 -4.506 -5.190 1.00 91.19 118 ARG A CA 1
ATOM 947 C C . ARG A 1 118 ? -4.397 -3.574 -4.057 1.00 91.19 118 ARG A C 1
ATOM 949 O O . ARG A 1 118 ? -5.096 -2.607 -4.348 1.00 91.19 118 ARG A O 1
ATOM 956 N N . THR A 1 119 ? -3.996 -3.838 -2.817 1.00 91.75 119 THR A N 1
ATOM 957 C CA . THR A 1 119 ? -4.252 -2.943 -1.677 1.00 91.75 119 THR A CA 1
ATOM 958 C C . THR A 1 119 ? -3.381 -1.690 -1.798 1.00 91.75 119 THR A C 1
ATOM 960 O O . THR A 1 119 ? -2.442 -1.671 -2.593 1.00 91.75 119 THR A O 1
ATOM 963 N N . LEU A 1 120 ? -3.659 -0.629 -1.037 1.00 87.75 120 LEU A N 1
ATOM 964 C CA . LEU A 1 120 ? -2.871 0.608 -1.124 1.00 87.75 120 LEU A CA 1
ATOM 965 C C . LEU A 1 120 ? -1.396 0.354 -0.770 1.00 87.75 120 LEU A C 1
ATOM 967 O O . LEU A 1 120 ? -0.518 0.699 -1.556 1.00 87.75 120 LEU A O 1
ATOM 971 N N . ILE A 1 121 ? -1.115 -0.330 0.343 1.00 86.88 121 ILE A N 1
ATOM 972 C CA . ILE A 1 121 ? 0.241 -0.755 0.729 1.00 86.88 121 ILE A CA 1
ATOM 973 C C . ILE A 1 121 ? 0.825 -1.679 -0.342 1.00 86.88 121 ILE A C 1
ATOM 975 O O . ILE A 1 121 ? 1.972 -1.505 -0.749 1.00 86.88 121 ILE A O 1
ATOM 979 N N . GLY A 1 122 ? 0.044 -2.642 -0.836 1.00 87.69 122 GLY A N 1
ATOM 980 C CA . GLY A 1 122 ? 0.491 -3.572 -1.867 1.00 87.69 122 GLY A CA 1
ATOM 981 C C . GLY A 1 122 ? 0.944 -2.873 -3.142 1.00 87.69 122 GLY A C 1
ATOM 982 O O . GLY A 1 122 ? 2.022 -3.167 -3.652 1.00 87.69 122 GLY A O 1
ATOM 983 N N . ARG A 1 123 ? 0.173 -1.901 -3.630 1.00 84.38 123 ARG A N 1
ATOM 984 C CA . ARG A 1 123 ? 0.502 -1.128 -4.835 1.00 84.38 123 ARG A CA 1
ATOM 985 C C . ARG A 1 123 ? 1.788 -0.337 -4.676 1.00 84.38 123 ARG A C 1
ATOM 987 O O . ARG A 1 123 ? 2.544 -0.245 -5.632 1.00 84.38 123 ARG A O 1
ATOM 994 N N . LEU A 1 124 ? 2.056 0.185 -3.481 1.00 79.81 124 LEU A N 1
ATOM 995 C CA . LEU A 1 124 ? 3.305 0.884 -3.175 1.00 79.81 124 LEU A CA 1
ATOM 996 C C . LEU A 1 124 ? 4.503 -0.066 -3.158 1.00 79.81 124 LEU A C 1
ATOM 998 O O . LEU A 1 124 ? 5.543 0.242 -3.734 1.00 79.81 124 LEU A O 1
ATOM 1002 N N . LEU A 1 125 ? 4.347 -1.234 -2.533 1.00 80.19 125 LEU A N 1
ATOM 1003 C CA . LEU A 1 125 ? 5.426 -2.213 -2.383 1.00 80.19 125 LEU A CA 1
ATOM 1004 C C . LEU A 1 125 ? 5.712 -3.016 -3.660 1.00 80.19 125 LEU A C 1
ATOM 1006 O O . LEU A 1 125 ? 6.795 -3.577 -3.794 1.00 80.19 125 LEU A O 1
ATOM 1010 N N . THR A 1 126 ? 4.760 -3.094 -4.590 1.00 81.69 126 THR A N 1
ATOM 1011 C CA . THR A 1 126 ? 4.892 -3.885 -5.828 1.00 81.69 126 THR A CA 1
ATOM 1012 C C . THR A 1 126 ? 5.418 -3.097 -7.023 1.00 81.69 126 THR A C 1
ATOM 1014 O O . THR A 1 126 ? 5.594 -3.670 -8.098 1.00 81.69 126 THR A O 1
ATOM 1017 N N . ARG A 1 127 ? 5.728 -1.804 -6.858 1.00 79.00 127 ARG A N 1
ATOM 1018 C CA . ARG A 1 127 ? 6.378 -1.010 -7.909 1.00 79.00 127 ARG A CA 1
ATOM 1019 C C . ARG A 1 127 ? 7.755 -1.595 -8.229 1.00 79.00 127 ARG A C 1
ATOM 1021 O O . ARG A 1 127 ? 8.628 -1.678 -7.370 1.00 79.00 127 ARG A O 1
ATOM 1028 N N . SER A 1 128 ? 7.947 -2.000 -9.482 1.00 76.31 128 SER A N 1
ATOM 1029 C CA . SER A 1 128 ? 9.194 -2.589 -9.981 1.00 76.31 128 SER A CA 1
ATOM 1030 C C . SER A 1 128 ? 9.415 -2.186 -11.436 1.00 76.31 128 SER A C 1
ATOM 1032 O O . SER A 1 128 ? 8.437 -1.990 -12.145 1.00 76.31 128 SER A O 1
ATOM 1034 N N . CYS A 1 129 ? 10.661 -2.132 -11.920 1.00 70.69 129 CYS A N 1
ATOM 1035 C CA . CYS A 1 129 ? 10.929 -1.934 -13.356 1.00 70.69 129 CYS A CA 1
ATOM 1036 C C . CYS A 1 129 ? 10.605 -3.148 -14.224 1.00 70.69 129 CYS A C 1
ATOM 1038 O O . CYS A 1 129 ? 10.704 -3.049 -15.449 1.00 70.69 129 CYS A O 1
ATOM 1040 N N . ILE A 1 130 ? 10.289 -4.291 -13.614 1.00 73.38 130 ILE A N 1
ATOM 1041 C CA . ILE A 1 130 ? 9.977 -5.498 -14.358 1.00 73.38 130 ILE A CA 1
ATOM 1042 C C . ILE A 1 130 ? 8.606 -5.280 -15.005 1.00 73.38 130 ILE A C 1
ATOM 1044 O O . ILE A 1 130 ? 7.654 -4.948 -14.293 1.00 73.38 130 ILE A O 1
ATOM 1048 N N . PRO A 1 131 ? 8.507 -5.425 -16.336 1.00 67.88 131 PRO A N 1
ATOM 1049 C CA . PRO A 1 131 ? 7.237 -5.309 -17.030 1.00 67.88 131 PRO A CA 1
ATOM 1050 C C . PRO A 1 131 ? 6.194 -6.263 -16.427 1.00 67.88 131 PRO A C 1
ATOM 1052 O O . PRO A 1 131 ? 6.504 -7.407 -16.097 1.00 67.88 131 PRO A O 1
ATOM 1055 N N . GLU A 1 132 ? 4.952 -5.794 -16.284 1.00 69.50 132 GLU A N 1
ATOM 1056 C CA . GLU A 1 132 ? 3.863 -6.586 -15.688 1.00 69.50 132 GLU A CA 1
ATOM 1057 C C . GLU A 1 132 ? 3.490 -7.805 -16.544 1.00 69.50 132 GLU A C 1
ATOM 1059 O O . GLU A 1 132 ? 2.951 -8.790 -16.039 1.00 69.50 132 GLU A O 1
ATOM 1064 N N . SER A 1 133 ? 3.782 -7.747 -17.844 1.00 70.88 133 SER A N 1
ATOM 1065 C CA . SER A 1 133 ? 3.637 -8.866 -18.772 1.00 70.88 133 SER A CA 1
ATOM 1066 C C . SER A 1 133 ? 4.677 -8.800 -19.887 1.00 70.88 133 SER A C 1
ATOM 1068 O O . SER A 1 133 ? 5.208 -7.733 -20.192 1.00 70.88 133 SER A O 1
ATOM 1070 N N . GLU A 1 134 ? 4.916 -9.924 -20.558 1.00 67.12 134 GLU A N 1
ATOM 1071 C CA . GLU A 1 134 ? 5.806 -10.004 -21.727 1.00 67.12 134 GLU A CA 1
ATOM 1072 C C . GLU A 1 134 ? 5.387 -9.068 -22.873 1.00 67.12 134 GLU A C 1
ATOM 1074 O O . GLU A 1 134 ? 6.219 -8.646 -23.670 1.00 67.12 134 GLU A O 1
ATOM 1079 N N . LEU A 1 135 ? 4.099 -8.714 -22.934 1.00 70.81 135 LEU A N 1
ATOM 1080 C CA . LEU A 1 135 ? 3.533 -7.806 -23.932 1.00 70.81 135 LEU A CA 1
ATOM 1081 C C . LEU A 1 135 ? 3.625 -6.330 -23.521 1.00 70.81 135 LEU A C 1
ATOM 1083 O O . LEU A 1 135 ? 3.341 -5.450 -24.332 1.00 70.81 135 LEU A O 1
ATOM 1087 N N . SER A 1 136 ? 3.983 -6.039 -22.267 1.00 69.62 136 SER A N 1
ATOM 1088 C CA . SER A 1 136 ? 4.071 -4.659 -21.794 1.00 69.62 136 SER A CA 1
ATOM 1089 C C . SER A 1 136 ? 5.367 -3.999 -22.262 1.00 69.62 136 SER A C 1
ATOM 1091 O O . SER A 1 136 ? 6.467 -4.518 -22.073 1.00 69.62 136 SER A O 1
ATOM 1093 N N . ILE A 1 137 ? 5.223 -2.829 -22.888 1.00 65.50 137 ILE A N 1
ATOM 1094 C CA . ILE A 1 137 ? 6.351 -2.027 -23.358 1.00 65.50 137 ILE A CA 1
ATOM 1095 C C . ILE A 1 137 ? 7.090 -1.502 -22.130 1.00 65.50 137 ILE A C 1
ATOM 1097 O O . ILE A 1 137 ? 6.543 -0.738 -21.336 1.00 65.50 137 ILE A O 1
ATOM 1101 N N . SER A 1 138 ? 8.346 -1.908 -21.972 1.00 66.69 138 SER A N 1
ATOM 1102 C CA . SER A 1 138 ? 9.204 -1.322 -20.954 1.00 66.69 138 SER A CA 1
ATOM 1103 C C . SER A 1 138 ? 9.935 -0.114 -21.518 1.00 66.69 138 SER A C 1
ATOM 1105 O O . SER A 1 138 ? 10.750 -0.252 -22.428 1.00 66.69 138 SER A O 1
ATOM 1107 N N . HIS A 1 139 ? 9.739 1.042 -20.885 1.00 67.50 139 HIS A N 1
ATOM 1108 C CA . HIS A 1 139 ? 10.520 2.256 -21.144 1.00 67.50 139 HIS A CA 1
ATOM 1109 C C . HIS A 1 139 ? 12.028 2.083 -20.879 1.00 67.50 139 HIS A C 1
ATOM 1111 O O . HIS A 1 139 ? 12.827 2.900 -21.323 1.00 67.50 139 HIS A O 1
ATOM 1117 N N . TYR A 1 140 ? 12.421 1.023 -20.163 1.00 65.56 140 TYR A N 1
ATOM 1118 C CA . TYR A 1 140 ? 13.811 0.737 -19.800 1.00 65.56 140 TYR A CA 1
ATOM 1119 C C . TYR A 1 140 ? 14.409 -0.452 -20.564 1.00 65.56 140 TYR A C 1
ATOM 1121 O O . TYR A 1 140 ? 15.628 -0.590 -20.623 1.00 65.56 140 TYR A O 1
ATOM 1129 N N . PHE A 1 141 ? 13.581 -1.326 -21.146 1.00 70.00 141 PHE A N 1
ATOM 1130 C CA . PHE A 1 141 ? 14.028 -2.576 -21.773 1.00 70.00 141 PHE A CA 1
ATOM 1131 C C . PHE A 1 141 ? 13.603 -2.706 -23.244 1.00 70.00 141 PHE A C 1
ATOM 1133 O O . PHE A 1 141 ? 13.445 -3.822 -23.728 1.00 70.00 141 PHE A O 1
ATOM 1140 N N . GLU A 1 142 ? 13.460 -1.604 -23.989 1.00 68.62 142 GLU A N 1
ATOM 1141 C CA . GLU A 1 142 ? 13.087 -1.679 -25.414 1.00 68.62 142 GLU A CA 1
ATOM 1142 C C . GLU A 1 142 ? 14.078 -2.508 -26.250 1.00 68.62 142 GLU A C 1
ATOM 1144 O O . GLU A 1 142 ? 13.667 -3.279 -27.117 1.00 68.62 142 GLU A O 1
ATOM 1149 N N . LYS A 1 143 ? 15.394 -2.348 -26.025 1.00 72.56 143 LYS A N 1
ATOM 1150 C CA . LYS A 1 143 ? 16.453 -3.049 -26.783 1.00 72.56 143 LYS A CA 1
ATOM 1151 C C . LYS A 1 143 ? 17.693 -3.354 -25.923 1.00 72.56 143 LYS A C 1
ATOM 1153 O O . LYS A 1 143 ? 18.783 -2.890 -26.259 1.00 72.56 143 LYS A O 1
ATOM 1158 N N . PRO A 1 144 ? 17.583 -4.154 -24.845 1.00 68.00 144 PRO A N 1
ATOM 1159 C CA . PRO A 1 144 ? 18.675 -4.376 -23.892 1.00 68.00 144 PRO A CA 1
ATOM 1160 C C . PRO A 1 144 ? 19.958 -4.903 -24.552 1.00 68.00 144 PRO A C 1
ATOM 1162 O O . PRO A 1 144 ? 21.049 -4.506 -24.162 1.00 68.00 144 PRO A O 1
ATOM 1165 N N . SER A 1 145 ? 19.842 -5.721 -25.605 1.00 77.00 145 SER A N 1
ATOM 1166 C CA . SER A 1 145 ? 20.989 -6.256 -26.357 1.00 77.00 145 SER A CA 1
ATOM 1167 C C . SER A 1 145 ? 21.657 -5.252 -27.305 1.00 77.00 145 SER A C 1
ATOM 1169 O O . SER A 1 145 ? 22.728 -5.542 -27.827 1.00 77.00 145 SER A O 1
ATOM 1171 N N . ARG A 1 146 ? 21.022 -4.106 -27.585 1.00 79.44 146 ARG A N 1
ATOM 1172 C CA . ARG A 1 146 ? 21.539 -3.064 -28.496 1.00 79.44 146 ARG A CA 1
ATOM 1173 C C . ARG A 1 146 ? 21.898 -1.763 -27.773 1.00 79.44 146 ARG A C 1
ATOM 1175 O O . ARG A 1 146 ? 22.404 -0.843 -28.410 1.00 79.44 146 ARG A O 1
ATOM 1182 N N . SER A 1 147 ? 21.631 -1.672 -26.472 1.00 80.31 147 SER A N 1
ATOM 1183 C CA . SER A 1 147 ? 21.986 -0.515 -25.652 1.00 80.31 147 SER A CA 1
ATOM 1184 C C . SER A 1 147 ? 23.485 -0.486 -25.360 1.00 80.31 147 SER A C 1
ATOM 1186 O O . SER A 1 147 ? 24.104 -1.517 -25.098 1.00 80.31 147 SER A O 1
ATOM 1188 N N . SER A 1 148 ? 24.077 0.709 -25.365 1.00 85.38 148 SER A N 1
ATOM 1189 C CA . SER A 1 148 ? 25.476 0.879 -24.963 1.00 85.38 148 SER A CA 1
ATOM 1190 C C . SER A 1 148 ? 25.660 0.608 -23.463 1.00 85.38 148 SER A C 1
ATOM 1192 O O . SER A 1 148 ? 24.741 0.827 -22.668 1.00 85.38 148 SER A O 1
ATOM 1194 N N . LEU A 1 149 ? 26.865 0.197 -23.052 1.00 83.31 149 LEU A N 1
ATOM 1195 C CA . LEU A 1 149 ? 27.200 0.016 -21.632 1.00 83.31 149 LEU A CA 1
ATOM 1196 C C . LEU A 1 149 ? 26.959 1.290 -20.808 1.00 83.31 149 LEU A C 1
ATOM 1198 O O . LEU A 1 149 ? 26.474 1.207 -19.681 1.00 83.31 149 LEU A O 1
ATOM 1202 N N . MET A 1 150 ? 27.237 2.460 -21.390 1.00 84.62 150 MET A N 1
ATOM 1203 C CA . MET A 1 150 ? 27.023 3.759 -20.751 1.00 84.62 150 MET A CA 1
ATOM 1204 C C . MET A 1 150 ? 25.530 4.040 -20.532 1.00 84.62 150 MET A C 1
ATOM 1206 O O . MET A 1 150 ? 25.130 4.414 -19.433 1.00 84.62 150 MET A O 1
ATOM 1210 N N . SER A 1 151 ? 24.688 3.777 -21.538 1.00 80.31 151 SER A N 1
ATOM 1211 C CA . SER A 1 151 ? 23.229 3.919 -21.425 1.00 80.31 151 SER A CA 1
ATOM 1212 C C . SER A 1 151 ? 22.654 2.977 -20.364 1.00 80.31 151 SER A C 1
ATOM 1214 O O . SER A 1 151 ? 21.832 3.388 -19.553 1.00 80.31 151 SER A O 1
ATOM 1216 N 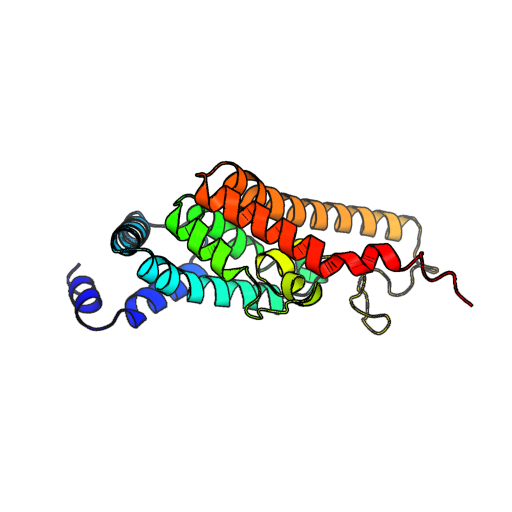N . ILE A 1 152 ? 23.135 1.730 -20.312 1.00 80.75 152 ILE A N 1
ATOM 1217 C CA . ILE A 1 152 ? 22.721 0.749 -19.298 1.00 80.75 152 ILE A CA 1
ATOM 1218 C C . ILE A 1 152 ? 23.110 1.217 -17.889 1.00 80.75 152 ILE A C 1
ATOM 1220 O O . ILE A 1 152 ? 22.314 1.090 -16.958 1.00 80.75 152 ILE A O 1
ATOM 1224 N N . GLN A 1 153 ? 24.324 1.744 -17.708 1.00 83.94 153 GLN A N 1
ATOM 1225 C CA . GLN A 1 153 ? 24.773 2.272 -16.416 1.00 83.94 153 GLN A CA 1
ATOM 1226 C C . GLN A 1 153 ? 23.946 3.480 -15.976 1.00 83.94 153 GLN A C 1
ATOM 1228 O O . GLN A 1 153 ? 23.552 3.550 -14.812 1.00 83.94 153 GLN A O 1
ATOM 1233 N N . GLN A 1 154 ? 23.638 4.389 -16.900 1.00 82.00 154 GLN A N 1
ATOM 1234 C CA . GLN A 1 154 ? 22.800 5.546 -16.615 1.00 82.00 154 GLN A CA 1
ATOM 1235 C C . GLN A 1 154 ? 21.389 5.123 -16.187 1.00 82.00 154 GLN A C 1
ATOM 1237 O O . GLN A 1 154 ? 20.919 5.554 -15.134 1.00 82.00 154 GLN A O 1
ATOM 1242 N N . TRP A 1 155 ? 20.756 4.201 -16.919 1.00 77.56 155 TRP A N 1
ATOM 1243 C CA . TRP A 1 155 ? 19.435 3.679 -16.557 1.00 77.56 155 TRP A CA 1
ATOM 1244 C C . TRP A 1 155 ? 19.439 2.995 -15.196 1.00 77.56 155 TRP A C 1
ATOM 1246 O O . TRP A 1 155 ? 18.538 3.230 -14.400 1.00 77.56 155 TRP A O 1
ATOM 1256 N N . LYS A 1 156 ? 20.466 2.193 -14.886 1.00 79.25 156 LYS A N 1
ATOM 1257 C CA . LYS A 1 156 ? 20.614 1.571 -13.562 1.00 79.25 156 LYS A CA 1
ATOM 1258 C C . LYS A 1 156 ? 20.728 2.608 -12.448 1.00 79.25 156 LYS A C 1
ATOM 1260 O O . LYS A 1 156 ? 20.144 2.405 -11.388 1.00 79.25 156 LYS A O 1
ATOM 1265 N N . ALA A 1 157 ? 21.465 3.695 -12.672 1.00 81.94 157 ALA A N 1
ATOM 1266 C CA . ALA A 1 157 ? 21.641 4.750 -11.680 1.00 81.94 157 ALA A CA 1
ATOM 1267 C C . ALA A 1 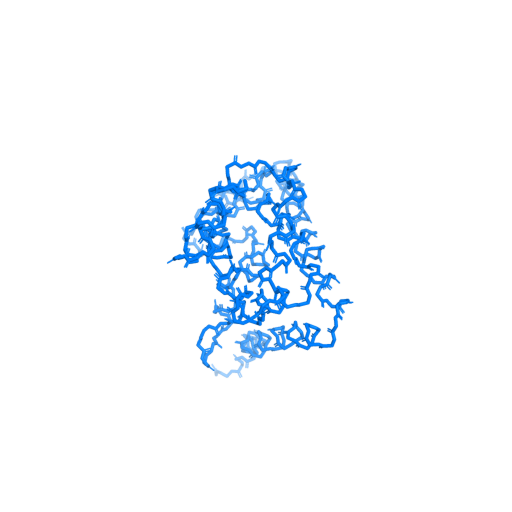157 ? 20.346 5.543 -11.441 1.00 81.94 157 ALA A C 1
ATOM 1269 O O . ALA A 1 157 ? 19.995 5.810 -10.293 1.00 81.94 157 ALA A O 1
ATOM 1270 N N . GLU A 1 158 ? 19.626 5.901 -12.504 1.00 78.12 158 GLU A N 1
ATOM 1271 C CA . GLU A 1 158 ? 18.328 6.582 -12.414 1.00 78.12 158 GLU A CA 1
ATOM 1272 C C . GLU A 1 158 ? 17.273 5.681 -11.756 1.00 78.12 158 GLU A C 1
ATOM 1274 O O . GLU A 1 158 ? 16.597 6.093 -10.814 1.00 78.12 158 GLU A O 1
ATOM 1279 N N . PHE A 1 159 ? 17.202 4.418 -12.180 1.00 75.38 159 PHE A N 1
ATOM 1280 C CA . PHE A 1 159 ? 16.304 3.411 -11.623 1.00 75.38 159 PHE A CA 1
ATOM 1281 C C . PHE A 1 159 ? 16.576 3.125 -10.148 1.00 75.38 159 PHE A C 1
ATOM 1283 O O . PHE A 1 159 ? 15.644 3.123 -9.347 1.00 75.38 159 PHE A O 1
ATOM 1290 N N . GLY A 1 160 ? 17.844 2.891 -9.796 1.00 77.06 160 GLY A N 1
ATOM 1291 C CA . GLY A 1 160 ? 18.250 2.613 -8.422 1.00 77.06 160 GLY A CA 1
ATOM 1292 C C . GLY A 1 160 ? 17.799 3.736 -7.498 1.00 77.06 160 GLY A C 1
ATOM 1293 O O . GLY A 1 160 ? 17.084 3.485 -6.538 1.00 77.06 160 GLY A O 1
ATOM 1294 N N . LYS A 1 161 ? 18.068 4.992 -7.874 1.00 79.19 161 LYS A N 1
ATOM 1295 C CA . LYS A 1 161 ? 17.620 6.164 -7.107 1.00 79.19 161 LYS A CA 1
ATOM 1296 C C . LYS A 1 161 ? 16.095 6.247 -6.970 1.00 79.19 161 LYS A C 1
ATOM 1298 O O . LYS A 1 161 ? 15.601 6.568 -5.889 1.00 79.19 161 LYS A O 1
ATOM 1303 N N . GLY A 1 162 ? 15.351 5.983 -8.044 1.00 76.00 162 GLY A N 1
ATOM 1304 C CA . GLY A 1 162 ? 13.886 6.015 -8.029 1.00 76.00 162 GLY A CA 1
ATOM 1305 C C . GLY A 1 162 ? 13.280 4.940 -7.126 1.00 76.00 162 GLY A C 1
ATOM 1306 O O . GLY A 1 162 ? 12.427 5.239 -6.288 1.00 76.00 162 GLY A O 1
ATOM 1307 N N . LEU A 1 163 ? 13.765 3.700 -7.238 1.00 76.94 163 LEU A N 1
ATOM 1308 C CA . LEU A 1 163 ? 13.343 2.614 -6.356 1.00 76.94 163 LEU A CA 1
ATOM 1309 C C . LEU A 1 163 ? 13.746 2.845 -4.906 1.00 76.94 163 LEU A C 1
ATOM 1311 O O . LEU A 1 163 ? 12.912 2.645 -4.029 1.00 76.94 163 LEU A O 1
ATOM 1315 N N . ASP A 1 164 ? 14.975 3.287 -4.651 1.00 78.75 164 ASP A N 1
ATOM 1316 C CA . ASP A 1 164 ? 15.452 3.569 -3.297 1.00 78.75 164 ASP A CA 1
ATOM 1317 C C . ASP A 1 164 ? 14.567 4.629 -2.631 1.00 78.75 164 ASP A C 1
ATOM 1319 O O . ASP A 1 164 ? 14.217 4.503 -1.457 1.00 78.75 164 ASP A O 1
ATOM 1323 N N . SER A 1 165 ? 14.134 5.643 -3.388 1.00 76.19 165 SER A N 1
ATOM 1324 C CA . SER A 1 165 ? 13.189 6.664 -2.925 1.00 76.19 165 SER A CA 1
ATOM 1325 C C . SER A 1 165 ? 11.817 6.069 -2.580 1.00 76.19 165 SER A C 1
ATOM 1327 O O . SER A 1 165 ? 11.305 6.302 -1.482 1.00 76.19 165 SER A O 1
ATOM 1329 N N . LEU A 1 166 ? 11.236 5.249 -3.464 1.00 73.50 166 LEU A N 1
ATOM 1330 C CA . LEU A 1 166 ? 9.943 4.589 -3.227 1.00 73.50 166 LEU A CA 1
ATOM 1331 C C . LEU A 1 166 ? 9.993 3.612 -2.045 1.00 73.50 166 LEU A C 1
ATOM 1333 O O . LEU A 1 166 ? 9.101 3.620 -1.196 1.00 73.50 166 LEU A O 1
ATOM 1337 N N . GLN A 1 167 ? 11.046 2.802 -1.950 1.00 76.31 167 GLN A N 1
ATOM 1338 C CA . GLN A 1 167 ? 11.248 1.861 -0.849 1.00 76.31 167 GLN A CA 1
ATOM 1339 C C . GLN A 1 167 ? 11.481 2.591 0.471 1.00 76.31 167 GLN A C 1
ATOM 1341 O O . GLN A 1 167 ? 10.904 2.211 1.491 1.00 76.31 167 GLN A O 1
ATOM 1346 N N . SER A 1 168 ? 12.258 3.677 0.456 1.00 75.31 168 SER A N 1
ATOM 1347 C CA . SER A 1 168 ? 12.459 4.528 1.629 1.00 75.31 168 SER A CA 1
ATOM 1348 C C . SER A 1 168 ? 11.145 5.143 2.094 1.00 75.31 168 SER A C 1
ATOM 1350 O O . SER A 1 168 ? 10.878 5.156 3.291 1.00 75.31 168 SER A O 1
ATOM 1352 N N . LEU A 1 169 ? 10.284 5.597 1.181 1.00 69.56 169 LEU A N 1
ATOM 1353 C CA . LEU A 1 169 ? 8.941 6.070 1.525 1.00 69.56 169 LEU A CA 1
ATOM 1354 C C . LEU A 1 169 ? 8.086 4.943 2.107 1.00 69.56 169 LEU A C 1
ATOM 1356 O O . LEU A 1 169 ? 7.492 5.128 3.166 1.00 69.56 169 LEU A O 1
ATOM 1360 N N . GLY A 1 170 ? 8.091 3.764 1.481 1.00 70.12 170 GLY A N 1
ATOM 1361 C CA . GLY A 1 170 ? 7.399 2.574 1.974 1.00 70.12 170 GLY A CA 1
ATOM 1362 C C . GLY A 1 170 ? 7.797 2.213 3.412 1.00 70.12 170 GLY A C 1
ATOM 1363 O O . GLY A 1 170 ? 6.955 2.017 4.291 1.00 70.12 170 GLY A O 1
ATOM 1364 N N . TYR A 1 171 ? 9.100 2.193 3.678 1.00 73.12 171 TYR A N 1
ATOM 1365 C CA . TYR A 1 171 ? 9.657 1.887 4.991 1.00 73.12 171 TYR A CA 1
ATOM 1366 C C . TYR A 1 171 ? 9.392 2.992 6.025 1.00 73.12 171 TYR A C 1
ATOM 1368 O O . TYR A 1 171 ? 8.952 2.705 7.141 1.00 73.12 171 TYR A O 1
ATOM 1376 N N . LEU A 1 172 ? 9.650 4.254 5.671 1.00 65.38 172 LEU A N 1
ATOM 1377 C CA . LEU A 1 172 ? 9.561 5.395 6.588 1.00 65.38 172 LEU A CA 1
ATOM 1378 C C . LEU A 1 172 ? 8.124 5.784 6.929 1.00 65.38 172 LEU A C 1
ATOM 1380 O O . LEU A 1 172 ? 7.904 6.358 7.996 1.00 65.38 172 LEU A O 1
ATOM 1384 N N . ILE A 1 173 ? 7.172 5.520 6.034 1.00 65.00 173 ILE A N 1
ATOM 1385 C CA . ILE A 1 173 ? 5.775 5.940 6.198 1.00 65.00 173 ILE A CA 1
ATOM 1386 C C . ILE A 1 173 ? 4.922 4.800 6.743 1.00 65.00 173 ILE A C 1
ATOM 1388 O O . ILE A 1 173 ? 4.025 5.064 7.538 1.00 65.00 173 ILE A O 1
ATOM 1392 N N . TYR A 1 174 ? 5.231 3.548 6.396 1.00 66.88 174 TYR A N 1
ATOM 1393 C CA . TYR A 1 174 ? 4.405 2.412 6.797 1.00 66.88 174 TYR A CA 1
ATOM 1394 C C . TYR A 1 174 ? 5.134 1.510 7.787 1.00 66.88 174 TYR A C 1
ATOM 1396 O O . TYR A 1 174 ? 4.804 1.499 8.965 1.00 66.88 174 TYR A O 1
ATOM 1404 N N . LEU A 1 175 ? 6.163 0.774 7.381 1.00 68.88 175 LEU A N 1
ATOM 1405 C CA . LEU A 1 175 ? 6.666 -0.312 8.234 1.00 68.88 175 LEU A CA 1
ATOM 1406 C C . LEU A 1 175 ? 7.270 0.167 9.563 1.00 68.88 175 LEU A C 1
ATOM 1408 O O . LEU A 1 175 ? 7.001 -0.425 10.606 1.00 68.88 175 LEU A O 1
ATOM 1412 N N . ASN A 1 176 ? 8.055 1.243 9.558 1.00 73.00 176 ASN A N 1
ATOM 1413 C CA . ASN A 1 176 ? 8.741 1.702 10.765 1.00 73.00 176 ASN A CA 1
ATOM 1414 C C . ASN A 1 176 ? 7.783 2.348 11.796 1.00 73.00 176 ASN A C 1
ATOM 1416 O O . ASN A 1 176 ? 7.862 1.973 12.967 1.00 73.00 176 ASN A O 1
ATOM 1420 N N . PRO A 1 177 ? 6.850 3.251 11.422 1.00 74.38 177 PRO A N 1
ATOM 1421 C CA . PRO A 1 177 ? 5.867 3.783 12.370 1.00 74.38 177 PRO A CA 1
ATOM 1422 C C . PRO A 1 177 ? 4.875 2.724 12.865 1.00 74.38 177 PRO A C 1
ATOM 1424 O O . PRO A 1 177 ? 4.654 2.623 14.069 1.00 74.38 177 PRO A O 1
ATOM 1427 N N . LEU A 1 178 ? 4.330 1.892 11.967 1.00 80.44 178 LEU A N 1
ATOM 1428 C CA . LEU A 1 178 ? 3.297 0.905 12.309 1.00 80.44 178 LEU A CA 1
ATOM 1429 C C . LEU A 1 178 ? 3.794 -0.137 13.322 1.00 80.44 178 LEU A C 1
ATOM 1431 O O . LEU A 1 178 ? 3.083 -0.496 14.257 1.00 80.44 178 LEU A O 1
ATOM 1435 N N . LEU A 1 179 ? 5.042 -0.594 13.184 1.00 81.25 179 LEU A N 1
ATOM 1436 C CA . LEU A 1 179 ? 5.629 -1.581 14.099 1.00 81.25 179 LEU A CA 1
ATOM 1437 C C . LEU A 1 179 ? 6.014 -1.004 15.470 1.00 81.25 179 LEU A C 1
ATOM 1439 O O . LEU A 1 179 ? 6.278 -1.777 16.395 1.00 81.25 179 LEU A O 1
ATOM 1443 N N . LYS A 1 180 ? 6.066 0.327 15.598 1.00 83.06 180 LYS A N 1
ATOM 1444 C CA . LYS A 1 180 ? 6.421 1.052 16.829 1.00 83.06 180 LYS A CA 1
ATOM 1445 C C . LYS A 1 180 ? 5.216 1.613 17.587 1.00 83.06 180 LYS A C 1
ATOM 1447 O O . LYS A 1 180 ? 5.404 2.146 18.676 1.00 83.06 180 LYS A O 1
ATOM 1452 N N . GLN A 1 181 ? 4.015 1.516 17.022 1.00 84.12 181 GLN A N 1
ATOM 1453 C CA . GLN A 1 181 ? 2.772 1.909 17.685 1.00 84.12 181 GLN A CA 1
ATOM 1454 C C . GLN A 1 181 ? 2.292 0.854 18.701 1.00 84.12 181 GLN A C 1
ATOM 1456 O O . GLN A 1 181 ? 3.012 -0.095 19.029 1.00 84.12 181 GLN A O 1
ATOM 1461 N N . GLY A 1 182 ? 1.079 1.044 19.230 1.00 86.12 182 GLY A N 1
ATOM 1462 C CA . GLY A 1 182 ? 0.465 0.178 20.225 1.00 86.12 182 GLY A CA 1
ATOM 1463 C C . GLY A 1 182 ? 0.265 -1.279 19.770 1.00 86.12 182 GLY A C 1
ATOM 1464 O O . GLY A 1 182 ? 0.394 -1.619 18.584 1.00 86.12 182 GLY A O 1
ATOM 1465 N N . PRO A 1 183 ? -0.038 -2.189 20.719 1.00 90.38 183 PRO A N 1
ATOM 1466 C CA . PRO A 1 183 ? -0.133 -3.627 20.461 1.00 90.38 183 PRO A CA 1
ATOM 1467 C C . PRO A 1 183 ? -1.113 -3.997 19.343 1.00 90.38 183 PRO A C 1
ATOM 1469 O O . PRO A 1 183 ? -0.853 -4.942 18.593 1.00 90.38 183 PRO A O 1
ATOM 1472 N N . LYS A 1 184 ? -2.215 -3.249 19.210 1.00 89.81 184 LYS A N 1
ATOM 1473 C CA . LYS A 1 184 ? -3.278 -3.504 18.231 1.00 89.81 184 LYS A CA 1
ATOM 1474 C C . LYS A 1 184 ? -2.791 -3.260 16.803 1.00 89.81 184 LYS A C 1
ATOM 1476 O O . LYS A 1 184 ? -2.863 -4.154 15.960 1.00 89.81 184 LYS A O 1
ATOM 1481 N N . VAL A 1 185 ? -2.197 -2.094 16.553 1.00 90.62 185 VAL A N 1
ATOM 1482 C CA . VAL A 1 185 ? -1.615 -1.728 15.251 1.00 90.62 185 VAL A CA 1
ATOM 1483 C C . VAL A 1 185 ? -0.474 -2.668 14.871 1.00 90.62 185 VAL A C 1
ATOM 1485 O O . VAL A 1 185 ? -0.409 -3.149 13.734 1.00 90.62 185 VAL A O 1
ATOM 1488 N N . LYS A 1 186 ? 0.390 -3.014 15.830 1.00 91.25 186 LYS A N 1
ATOM 1489 C CA . LYS A 1 186 ? 1.461 -3.991 15.607 1.00 91.25 186 LYS A CA 1
ATOM 1490 C C . LYS A 1 186 ? 0.904 -5.356 15.202 1.00 91.25 186 LYS A C 1
ATOM 1492 O O . LYS A 1 186 ? 1.393 -5.950 14.240 1.00 91.25 186 LYS A O 1
ATOM 1497 N N . HIS A 1 187 ? -0.121 -5.843 15.903 1.00 93.25 187 HIS A N 1
ATOM 1498 C CA . HIS A 1 187 ? -0.780 -7.106 15.576 1.00 93.25 187 HIS A CA 1
ATOM 1499 C C . HIS A 1 187 ? -1.358 -7.088 14.158 1.00 93.25 187 HIS A C 1
ATOM 1501 O O . HIS A 1 187 ? -1.045 -7.978 13.371 1.00 93.25 187 HIS A O 1
ATOM 1507 N N . LEU A 1 188 ? -2.132 -6.057 13.804 1.00 93.00 188 LEU A N 1
ATOM 1508 C CA . LEU A 1 188 ? -2.723 -5.911 12.470 1.00 93.00 188 LEU A CA 1
ATOM 1509 C C . LEU A 1 188 ? -1.660 -5.849 11.365 1.00 93.00 188 LEU A C 1
ATOM 1511 O O . LEU A 1 188 ? -1.820 -6.479 10.322 1.00 93.00 188 LEU A O 1
ATOM 1515 N N . THR A 1 189 ? -0.547 -5.157 11.613 1.00 91.50 189 THR A N 1
ATOM 1516 C CA . THR A 1 189 ? 0.577 -5.066 10.668 1.00 91.50 189 THR A CA 1
ATOM 1517 C C . THR A 1 189 ? 1.206 -6.436 10.417 1.00 91.50 189 THR A C 1
ATOM 1519 O O . THR A 1 189 ? 1.353 -6.856 9.269 1.00 91.50 189 THR A O 1
ATOM 1522 N N . VAL A 1 190 ? 1.551 -7.164 11.484 1.00 92.31 190 VAL A N 1
ATOM 1523 C CA . VAL A 1 190 ? 2.145 -8.507 11.371 1.00 92.31 190 VAL A CA 1
ATOM 1524 C C . VAL A 1 190 ? 1.155 -9.488 10.750 1.00 92.31 190 VAL A C 1
ATOM 1526 O O . VAL A 1 190 ? 1.552 -10.302 9.919 1.00 92.31 190 VAL A O 1
ATOM 1529 N N . LYS A 1 191 ? -0.131 -9.383 11.096 1.00 94.50 191 LYS A N 1
ATOM 1530 C CA . LYS A 1 191 ? -1.196 -10.199 10.514 1.00 94.50 191 LYS A CA 1
ATOM 1531 C C . LYS A 1 191 ? -1.305 -9.977 9.007 1.00 94.50 191 LYS A C 1
ATOM 1533 O O . LYS A 1 191 ? -1.319 -10.949 8.264 1.00 94.50 191 LYS A O 1
ATOM 1538 N N . TRP A 1 192 ? -1.311 -8.725 8.548 1.00 93.44 192 TRP A N 1
ATOM 1539 C CA . TRP A 1 192 ? -1.354 -8.409 7.119 1.00 93.44 192 TRP A CA 1
ATOM 1540 C C . TRP A 1 192 ? -0.173 -9.031 6.360 1.00 93.44 192 TRP A C 1
ATOM 1542 O O . TRP A 1 192 ? -0.362 -9.654 5.315 1.00 93.44 192 TRP A O 1
ATOM 1552 N N . ILE A 1 193 ? 1.041 -8.922 6.913 1.00 92.00 193 ILE A N 1
ATOM 1553 C CA . ILE A 1 193 ? 2.248 -9.530 6.332 1.00 92.00 193 ILE A CA 1
ATOM 1554 C C . ILE A 1 193 ? 2.126 -11.059 6.313 1.00 92.00 193 ILE A C 1
ATOM 1556 O O . ILE A 1 193 ? 2.366 -11.682 5.279 1.00 92.00 193 ILE A O 1
ATOM 1560 N N . GLY A 1 194 ? 1.740 -11.666 7.437 1.00 93.50 194 GLY A N 1
ATOM 1561 C CA . GLY A 1 194 ? 1.598 -13.114 7.576 1.00 93.50 194 GLY A CA 1
ATOM 1562 C C . GLY A 1 194 ? 0.575 -13.693 6.602 1.00 93.50 194 GLY A C 1
ATOM 1563 O O . GLY A 1 194 ? 0.887 -14.636 5.874 1.00 93.50 194 GLY A O 1
ATOM 1564 N N . ASP A 1 195 ? -0.609 -13.090 6.517 1.00 94.75 195 ASP A N 1
ATOM 1565 C CA . ASP A 1 195 ? -1.661 -13.544 5.610 1.00 94.75 195 ASP A CA 1
ATOM 1566 C C . ASP A 1 195 ? -1.250 -13.366 4.136 1.00 94.75 195 ASP A C 1
ATOM 1568 O O . ASP A 1 195 ? -1.509 -14.245 3.311 1.00 94.75 195 ASP A O 1
ATOM 1572 N N . CYS A 1 196 ? -0.538 -12.282 3.799 1.00 93.31 196 CYS A N 1
ATOM 1573 C CA . CYS A 1 196 ? 0.030 -12.068 2.465 1.00 93.31 196 CYS A CA 1
ATOM 1574 C C . CYS A 1 196 ? 1.035 -13.167 2.085 1.00 93.31 196 CYS A C 1
ATOM 1576 O O . CYS A 1 196 ? 0.986 -13.710 0.974 1.00 93.31 196 CYS A O 1
ATOM 1578 N N . LEU A 1 197 ? 1.934 -13.529 3.005 1.00 92.69 197 LEU A N 1
ATOM 1579 C CA . LEU A 1 197 ? 2.909 -14.603 2.802 1.00 92.69 197 LEU A CA 1
ATOM 1580 C C . LEU A 1 197 ? 2.216 -15.959 2.639 1.00 92.69 197 LEU A C 1
ATOM 1582 O O . LEU A 1 197 ? 2.531 -16.699 1.706 1.00 92.69 197 LEU A O 1
ATOM 1586 N N . MET A 1 198 ? 1.225 -16.258 3.481 1.00 92.56 198 MET A N 1
ATOM 1587 C CA . MET A 1 198 ? 0.432 -17.486 3.386 1.00 92.56 198 MET A CA 1
ATOM 1588 C C . MET A 1 198 ? -0.308 -17.586 2.048 1.00 92.56 198 MET A C 1
ATOM 1590 O O . MET A 1 198 ? -0.234 -18.626 1.382 1.00 92.56 198 MET A O 1
ATOM 1594 N N . ALA A 1 199 ? -0.926 -16.492 1.593 1.00 92.94 199 ALA A N 1
ATOM 1595 C CA . ALA A 1 199 ? -1.592 -16.402 0.292 1.00 92.94 199 ALA A CA 1
ATOM 1596 C C . ALA A 1 199 ? -0.627 -16.551 -0.904 1.00 92.94 199 ALA A C 1
ATOM 1598 O O . ALA A 1 199 ? -1.066 -16.835 -2.021 1.00 92.94 199 ALA A O 1
ATOM 1599 N N . ASN A 1 200 ? 0.682 -16.382 -0.686 1.00 90.94 200 ASN A N 1
ATOM 1600 C CA . ASN A 1 200 ? 1.746 -16.574 -1.675 1.00 90.94 200 ASN A CA 1
ATOM 1601 C C . ASN A 1 200 ? 2.588 -17.843 -1.441 1.00 90.94 200 ASN A C 1
ATOM 1603 O O . ASN A 1 200 ? 3.556 -18.060 -2.170 1.00 90.94 200 ASN A O 1
ATOM 1607 N N . SER A 1 201 ? 2.225 -18.712 -0.493 1.00 89.69 201 SER A N 1
ATOM 1608 C CA . SER A 1 201 ? 2.992 -19.924 -0.145 1.00 89.69 201 SER A CA 1
ATOM 1609 C C . SER A 1 201 ? 3.248 -20.864 -1.335 1.00 89.69 201 SER A C 1
ATOM 1611 O O . SER A 1 201 ? 4.258 -21.566 -1.379 1.00 89.69 201 SER A O 1
ATOM 1613 N N . GLY A 1 202 ? 2.377 -20.836 -2.349 1.00 84.75 202 GLY A N 1
ATOM 1614 C CA . GLY A 1 202 ? 2.559 -21.566 -3.604 1.00 84.75 202 GLY A CA 1
ATOM 1615 C C . GLY A 1 202 ? 3.732 -21.082 -4.468 1.00 84.75 202 GLY A C 1
ATOM 1616 O O . GLY A 1 202 ? 4.261 -21.872 -5.243 1.00 84.75 202 GLY A O 1
ATOM 1617 N N . ARG A 1 203 ? 4.204 -19.832 -4.329 1.00 81.69 203 ARG A N 1
ATOM 1618 C CA . ARG A 1 203 ? 5.326 -19.299 -5.134 1.00 81.69 203 ARG A CA 1
ATOM 1619 C C . ARG A 1 203 ? 6.651 -20.000 -4.842 1.00 81.69 203 ARG A C 1
ATOM 1621 O O . ARG A 1 203 ? 7.475 -20.140 -5.738 1.00 81.69 203 ARG A O 1
ATOM 1628 N N . ALA A 1 204 ? 6.835 -20.497 -3.620 1.00 75.06 204 ALA A N 1
ATOM 1629 C CA . ALA A 1 204 ? 8.001 -21.306 -3.268 1.00 75.06 204 ALA A CA 1
ATOM 1630 C C . ALA A 1 204 ? 7.973 -22.701 -3.927 1.00 75.06 204 ALA A C 1
ATOM 1632 O O . ALA A 1 204 ? 8.992 -23.385 -3.965 1.00 75.06 204 ALA A O 1
ATOM 1633 N N . LYS A 1 205 ? 6.822 -23.121 -4.473 1.00 74.81 205 LYS A N 1
ATOM 1634 C CA . LYS A 1 205 ? 6.637 -24.436 -5.097 1.00 74.81 205 LYS A CA 1
ATOM 1635 C C . LYS A 1 205 ? 6.916 -24.460 -6.603 1.00 74.81 205 LYS A C 1
ATOM 1637 O O . LYS A 1 205 ? 6.861 -25.523 -7.206 1.00 74.81 205 LYS A O 1
ATOM 1642 N N . ILE A 1 206 ? 7.254 -23.316 -7.209 1.00 61.19 206 ILE A N 1
ATOM 1643 C CA . ILE A 1 206 ? 7.513 -23.204 -8.659 1.00 61.19 206 ILE A CA 1
ATOM 1644 C C . ILE A 1 206 ? 8.648 -24.143 -9.108 1.00 61.19 206 ILE A C 1
ATOM 1646 O O . ILE A 1 206 ? 8.612 -24.652 -10.221 1.00 61.19 206 ILE A O 1
ATOM 1650 N N . TRP A 1 207 ? 9.597 -24.444 -8.218 1.00 60.94 207 TRP A N 1
ATOM 1651 C CA . TRP A 1 207 ? 10.730 -25.334 -8.491 1.00 60.94 207 TRP A CA 1
ATOM 1652 C C . TRP A 1 207 ? 10.554 -26.770 -7.974 1.00 60.94 207 TRP A C 1
ATOM 1654 O O . TRP A 1 207 ? 11.466 -27.571 -8.121 1.00 60.94 207 TRP A O 1
ATOM 1664 N N . THR A 1 208 ? 9.417 -27.118 -7.356 1.00 54.19 208 THR A N 1
ATOM 1665 C CA . THR A 1 208 ? 9.175 -28.470 -6.802 1.00 54.19 208 THR A CA 1
ATOM 1666 C C . THR A 1 208 ? 8.210 -29.320 -7.626 1.00 54.19 208 THR A C 1
ATOM 1668 O O . THR A 1 208 ? 7.879 -30.432 -7.220 1.00 54.19 208 THR A O 1
ATOM 1671 N N . ASN A 1 209 ? 7.827 -28.867 -8.823 1.00 55.22 209 ASN A N 1
ATOM 1672 C CA . ASN A 1 209 ? 7.217 -29.740 -9.828 1.00 55.22 209 ASN A CA 1
ATOM 1673 C C . ASN A 1 209 ? 8.298 -30.574 -10.544 1.00 55.22 209 ASN A C 1
ATOM 1675 O O . ASN A 1 209 ? 8.471 -30.487 -11.755 1.00 55.22 209 ASN A O 1
ATOM 1679 N N . GLU A 1 210 ? 9.020 -31.399 -9.785 1.00 51.91 210 GLU A N 1
ATOM 1680 C CA . GLU A 1 210 ? 9.639 -32.615 -10.314 1.00 51.91 210 GLU A CA 1
ATOM 1681 C C . GLU A 1 210 ? 8.614 -33.746 -10.175 1.00 51.91 210 GLU A C 1
ATOM 1683 O O . GLU A 1 210 ? 8.432 -34.300 -9.090 1.00 51.91 210 GLU A O 1
ATOM 1688 N N . ARG A 1 211 ? 7.871 -33.996 -11.258 1.00 47.94 211 ARG A N 1
ATOM 1689 C CA . ARG A 1 211 ? 6.996 -35.149 -11.576 1.00 47.94 211 ARG A CA 1
ATOM 1690 C C . ARG A 1 211 ? 6.262 -34.709 -12.854 1.00 47.94 211 ARG A C 1
ATOM 1692 O O . ARG A 1 211 ? 5.484 -33.765 -12.780 1.00 47.94 211 ARG A O 1
ATOM 1699 N N . ILE A 1 212 ? 6.480 -35.263 -14.045 1.00 41.56 212 ILE A N 1
ATOM 1700 C CA . ILE A 1 212 ? 6.800 -36.627 -14.502 1.00 41.56 212 ILE A CA 1
ATOM 1701 C C . ILE A 1 212 ? 7.630 -36.506 -15.783 1.00 41.56 212 ILE A C 1
ATOM 1703 O O . ILE A 1 212 ? 7.322 -35.579 -16.567 1.00 41.56 212 ILE A O 1
#

Sequence (212 aa):
MLLFERLIGENFDAPISYLIDSYFKIHPSMYNEAEYSLVKELINQGESLSQKFMYPILDIISKAIQDETTYTAISGNPLSVPAIRSLKHFLVQEDITESFLLYNFPKSSTARGVDYSRTLIGRLLTRSCIPESELSISHYFEKPSRSSLMSIQQWKAEFGKGLDSLQSLGYLIYLNPLLKQGPKVKHLTVKWIGDCLMANSGRAKIWTNERI

InterPro domains:
  IPR019474 Ubiquitin conjugation factor E4, core [PF10408] (122-210)
  IPR045132 Ubiquitin conjugation factor E4 [PTHR13931] (35-211)

Radius of gyration: 20.49 Å; chains: 1; bounding box: 54×67×49 Å

Organism: Lepeophtheirus salmonis (NCBI:txid72036)

Secondary structure (DSSP, 8-state):
-HHHHHHHTT-THHHHHHHHHHHHHS-TT---HHHHHHHHHHHTT-HHHHHHHHHHHHHHHHHHHHHS-HHHHHTT--THHHHHHHHHHHTTSHHHHHHHHHHTS-SSTT--HHHHHTSHHHHHHT--SS-SSTTSPPSS-SSTTTS-HHHHHHHHHHHHHHHHHHHHHHIIIIIHHHHHS-HHHHHHHHHHHHHHHHHTGGGGGTT-----